Protein AF-A0A399JDH6-F1 (afdb_monomer)

Sequence (235 aa):
MTQDAPAKQLSSLRELAQAASQRGEGLGKAIKVDPQRWAKYAGENVAALIEGSSAWDAQSRSVSRQALWALADLARNSEGADRSRLAREVLWVSLAWGHGTTYRLARKRAQALLECPDDLAVRIFDRAQDPDAAEALFDSLRHGDDRVKYWGPNFFTKFLYFSAPRTSPAAHLIVDVRVRSTLAGLGEPESSNIHSAAGGFGARTYGASLAPMNRFAIEWDVAPDAVEYAAFTLG

Foldseek 3Di:
DDPCQLVVLVVLLLVQLVVCQVVVVLFFDKFAFDLVVLCVQQNPVSSCLLCVQQQADPVRNIGTNNSLLVLLVQLLPDDDPSVLSSLLSSLSNLLRRLCGPVCVCSNVQSVLSVVFDSCLSVVLLVQLQDLQCQLVQQQCCPPNPSDRPPCANQSSLSSSQSSHDQDQVHSGHRDDLQLLVSLLSSPDPLSVQRDNDRPSDHSSNRVSSSVVLSVSCVVSVGRSSSSSVSSNVRD

Secondary struc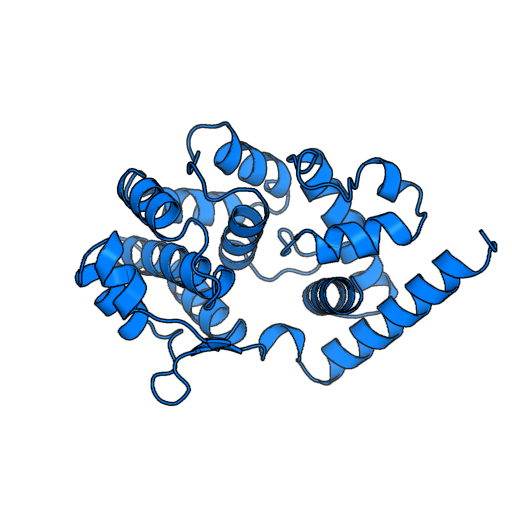ture (DSSP, 8-state):
--TTHHHHHHHHHHHHHHHHHHHTHHHH-EEE--HHHHHHHH-HHHHHHHHTSTTEETTTTEEEHHHHHHHHHHHHT--HHHHHHHHHHHHHHHHHHHHTT--TTHHHHHHHHHTS-TTHHHHHHHHTTSGGGHHHHHHHHHHSTT--TTT-HHHHHHHHHHHS---SS-S-----HHHHHHHHHT--GGGGG---STT---HHHHHHHHHHHHHHHHHHTS-HHHHHHHHHHH-

Organism: NCBI:txid2676122

Structure (mmCIF, N/CA/C/O backbone):
data_AF-A0A399JDH6-F1
#
_entry.id   AF-A0A399JDH6-F1
#
loop_
_atom_site.group_PDB
_atom_site.id
_atom_site.type_symbol
_atom_site.label_atom_id
_atom_site.label_alt_id
_atom_site.label_comp_id
_atom_site.label_asym_id
_atom_site.label_entity_id
_atom_site.label_seq_id
_atom_site.pdbx_PDB_ins_code
_atom_site.Cartn_x
_atom_site.Cartn_y
_atom_site.Cartn_z
_atom_site.occupancy
_atom_site.B_iso_or_equiv
_atom_site.auth_seq_id
_atom_site.auth_comp_id
_atom_site.auth_asym_id
_atom_site.auth_atom_id
_atom_site.pdbx_PDB_model_num
ATOM 1 N N . MET A 1 1 ? 17.876 13.441 -27.700 1.00 51.59 1 MET A N 1
ATOM 2 C CA . MET A 1 1 ? 17.834 12.329 -26.726 1.00 51.59 1 MET A CA 1
ATOM 3 C C . MET A 1 1 ? 18.523 11.146 -27.375 1.00 51.59 1 MET A C 1
ATOM 5 O O . MET A 1 1 ? 18.140 10.789 -28.480 1.00 51.59 1 MET A O 1
ATOM 9 N N . THR A 1 2 ? 19.596 10.641 -26.773 1.00 53.69 2 THR A N 1
ATOM 10 C CA . THR A 1 2 ? 20.355 9.487 -27.278 1.00 53.69 2 THR A CA 1
ATOM 11 C C . THR A 1 2 ? 19.516 8.214 -27.143 1.00 53.69 2 THR A C 1
ATOM 13 O O . THR A 1 2 ? 18.816 8.049 -26.145 1.00 53.69 2 THR A O 1
ATOM 16 N N . GLN A 1 3 ? 19.569 7.326 -28.142 1.00 59.84 3 GLN A N 1
ATOM 17 C CA . GLN A 1 3 ? 18.810 6.064 -28.168 1.00 59.84 3 GLN A CA 1
ATOM 18 C C . GLN A 1 3 ? 19.145 5.121 -26.987 1.00 59.84 3 GLN A C 1
ATOM 20 O O . GLN A 1 3 ? 18.368 4.221 -26.695 1.00 59.84 3 GLN A O 1
ATOM 25 N N . ASP A 1 4 ? 20.230 5.378 -26.247 1.00 76.00 4 ASP A N 1
ATOM 26 C CA . ASP A 1 4 ? 20.721 4.524 -25.155 1.00 76.00 4 ASP A CA 1
ATOM 27 C C . ASP A 1 4 ? 20.078 4.775 -23.781 1.00 76.00 4 ASP A C 1
ATOM 29 O O . ASP A 1 4 ? 20.224 3.960 -22.866 1.00 76.00 4 ASP A O 1
ATOM 33 N N . ALA A 1 5 ? 19.391 5.907 -23.586 1.00 78.00 5 ALA A N 1
ATOM 34 C CA . ALA A 1 5 ? 18.880 6.279 -22.263 1.00 78.00 5 ALA A CA 1
ATOM 35 C C . ALA A 1 5 ? 17.837 5.284 -21.698 1.00 78.00 5 ALA A C 1
ATOM 37 O O . ALA A 1 5 ? 17.984 4.898 -20.534 1.00 78.00 5 ALA A O 1
ATOM 38 N N . PRO A 1 6 ? 16.850 4.801 -22.484 1.00 85.31 6 PRO A N 1
ATOM 39 C CA . PRO A 1 6 ? 15.874 3.826 -21.991 1.00 85.31 6 PRO A CA 1
ATOM 40 C C . PRO A 1 6 ? 16.501 2.463 -21.665 1.00 85.31 6 PRO A C 1
ATOM 42 O O . PRO A 1 6 ? 16.216 1.885 -20.618 1.00 85.31 6 PRO A O 1
ATOM 45 N N . ALA A 1 7 ? 17.430 1.986 -22.503 1.00 87.25 7 ALA A N 1
ATOM 46 C CA . ALA A 1 7 ? 18.129 0.717 -22.288 1.00 87.25 7 ALA A CA 1
ATOM 47 C C . ALA A 1 7 ? 18.973 0.737 -21.003 1.00 87.25 7 ALA A C 1
ATOM 49 O O . ALA A 1 7 ? 18.945 -0.210 -20.213 1.00 87.25 7 ALA A O 1
ATOM 50 N N . LYS A 1 8 ? 19.676 1.849 -20.747 1.00 90.06 8 LYS A N 1
ATOM 51 C CA . LYS A 1 8 ? 20.432 2.034 -19.503 1.00 90.06 8 LYS A CA 1
ATOM 52 C C . LYS A 1 8 ? 19.514 2.034 -18.280 1.00 90.06 8 LYS A C 1
ATOM 54 O O . LYS A 1 8 ? 19.839 1.397 -17.281 1.00 90.06 8 LYS A O 1
ATOM 59 N N . GLN A 1 9 ? 18.369 2.715 -18.361 1.00 92.19 9 GLN A N 1
ATOM 60 C CA . GLN A 1 9 ? 17.399 2.760 -17.267 1.00 92.19 9 GLN A CA 1
ATOM 61 C C . GLN A 1 9 ? 16.806 1.377 -16.965 1.00 92.19 9 GLN A C 1
ATOM 63 O O . GLN A 1 9 ? 16.695 1.015 -15.794 1.00 92.19 9 GLN A O 1
ATOM 68 N N . LEU A 1 10 ? 16.490 0.587 -17.996 1.00 94.06 10 LEU A N 1
ATOM 69 C CA . LEU A 1 10 ? 16.015 -0.789 -17.837 1.00 94.06 10 LEU A CA 1
ATOM 70 C C . LEU A 1 10 ? 17.071 -1.686 -17.168 1.00 94.06 10 LEU A C 1
ATOM 72 O O . LEU A 1 10 ? 16.736 -2.439 -16.255 1.00 94.06 10 LEU A O 1
ATOM 76 N N . SER A 1 11 ? 18.349 -1.560 -17.553 1.00 94.56 11 SER A N 1
ATOM 77 C CA . SER A 1 11 ? 19.454 -2.285 -16.898 1.00 94.56 11 SER A CA 1
ATOM 78 C C . SER A 1 11 ? 19.565 -1.925 -15.417 1.00 94.56 11 SER A C 1
ATOM 80 O O . SER A 1 11 ? 19.591 -2.812 -14.565 1.00 94.56 11 SER A O 1
ATOM 82 N N . SER A 1 12 ? 19.552 -0.627 -15.088 1.00 95.88 12 SER A N 1
ATOM 83 C CA . SER A 1 12 ? 19.606 -0.175 -13.692 1.00 95.88 12 SER A CA 1
ATOM 84 C C . SER A 1 12 ? 18.398 -0.645 -12.880 1.00 95.88 12 SER A C 1
ATOM 86 O O . SER A 1 12 ? 18.547 -1.013 -11.715 1.00 95.88 12 SER A O 1
ATOM 88 N N . LEU A 1 13 ? 17.206 -0.666 -13.484 1.00 96.75 13 LEU A N 1
ATOM 89 C CA . LEU A 1 13 ? 15.997 -1.177 -12.840 1.00 96.75 13 LEU A CA 1
ATOM 90 C C . LEU A 1 13 ? 16.136 -2.668 -12.509 1.00 96.75 13 LEU A C 1
ATOM 92 O O . LEU A 1 13 ? 15.846 -3.066 -11.380 1.00 96.75 13 LEU A O 1
ATOM 96 N N . ARG A 1 14 ? 16.633 -3.469 -13.458 1.00 97.19 14 ARG A N 1
ATOM 97 C CA . ARG A 1 14 ? 16.876 -4.904 -13.270 1.00 97.19 14 ARG A CA 1
ATOM 98 C C . ARG A 1 14 ? 17.893 -5.178 -12.166 1.00 97.19 14 ARG A C 1
ATOM 100 O O . ARG A 1 14 ? 17.612 -5.972 -11.270 1.00 97.19 14 ARG A O 1
ATOM 107 N N . GLU A 1 15 ? 19.047 -4.515 -12.212 1.00 96.81 15 GLU A N 1
ATOM 108 C CA . GLU A 1 15 ? 20.113 -4.680 -11.215 1.00 96.81 15 GLU A CA 1
ATOM 109 C C . GLU A 1 15 ? 19.601 -4.375 -9.801 1.00 96.81 15 GLU A C 1
ATOM 111 O O . GLU A 1 15 ? 19.816 -5.156 -8.872 1.00 96.81 15 GLU A O 1
ATOM 116 N N . LEU A 1 16 ? 18.855 -3.277 -9.644 1.00 96.19 16 LEU A N 1
ATOM 117 C CA . LEU A 1 16 ? 18.249 -2.907 -8.366 1.00 96.19 16 LEU A CA 1
ATOM 118 C C . LEU A 1 16 ? 17.180 -3.904 -7.910 1.00 96.19 16 LEU A C 1
ATOM 120 O O . LEU A 1 16 ? 17.131 -4.221 -6.723 1.00 96.19 16 LEU A O 1
ATOM 124 N N . ALA A 1 17 ? 16.346 -4.420 -8.816 1.00 96.25 17 ALA A N 1
ATOM 125 C CA . ALA A 1 17 ? 15.312 -5.395 -8.471 1.00 96.25 17 ALA A CA 1
ATOM 126 C C . ALA A 1 17 ? 15.921 -6.724 -7.994 1.00 96.25 17 ALA A C 1
ATOM 128 O O . ALA A 1 17 ? 15.509 -7.265 -6.968 1.00 96.25 17 ALA A O 1
ATOM 129 N N . GLN A 1 18 ? 16.951 -7.223 -8.681 1.00 96.00 18 GLN A N 1
ATOM 130 C CA . GLN A 1 18 ? 17.671 -8.437 -8.281 1.00 96.00 18 GLN A CA 1
ATOM 131 C C . GLN A 1 18 ? 18.366 -8.257 -6.928 1.00 96.00 18 GLN A C 1
ATOM 133 O O . GLN A 1 18 ? 18.244 -9.104 -6.040 1.00 96.00 18 GLN A O 1
ATOM 138 N N . ALA A 1 19 ? 19.025 -7.115 -6.739 1.00 93.62 19 ALA A N 1
ATOM 139 C CA . ALA A 1 19 ? 19.672 -6.754 -5.488 1.00 93.62 19 ALA A CA 1
ATOM 140 C C . ALA A 1 19 ? 18.668 -6.656 -4.319 1.00 93.62 19 ALA A C 1
ATOM 142 O O . ALA A 1 19 ? 18.919 -7.190 -3.236 1.00 93.62 19 ALA A O 1
ATOM 143 N N . ALA A 1 20 ? 17.510 -6.028 -4.546 1.00 91.38 20 ALA A N 1
ATOM 144 C CA . ALA A 1 20 ? 16.442 -5.917 -3.556 1.00 91.38 20 ALA A CA 1
ATOM 145 C C . ALA A 1 20 ? 15.818 -7.278 -3.215 1.00 91.38 20 ALA A C 1
ATOM 147 O O . ALA A 1 20 ? 15.506 -7.520 -2.048 1.00 91.38 20 ALA A O 1
ATOM 148 N N . SER A 1 21 ? 15.670 -8.168 -4.204 1.00 90.31 21 SER A N 1
ATOM 149 C CA . SER A 1 21 ? 15.182 -9.541 -4.011 1.00 90.31 21 SER A CA 1
ATOM 150 C C . SER A 1 21 ? 16.124 -10.343 -3.107 1.00 90.31 21 SER A C 1
ATOM 152 O O . SER A 1 21 ? 15.692 -10.897 -2.098 1.00 90.31 21 SER A O 1
ATOM 154 N N . GLN A 1 22 ? 17.431 -10.310 -3.390 1.00 88.44 22 GLN A N 1
ATOM 155 C CA . GLN A 1 22 ? 18.451 -11.020 -2.605 1.00 88.44 22 GLN A CA 1
ATOM 156 C C . GLN A 1 22 ? 18.537 -10.537 -1.151 1.00 88.44 22 GLN A C 1
ATOM 158 O O . GLN A 1 22 ? 18.809 -11.329 -0.251 1.00 88.44 22 GLN A O 1
ATOM 163 N N . ARG A 1 23 ? 18.321 -9.238 -0.914 1.00 82.94 23 ARG A N 1
ATOM 164 C CA . ARG A 1 23 ? 18.434 -8.621 0.418 1.00 82.94 23 ARG A CA 1
ATOM 165 C C . ARG A 1 23 ? 17.106 -8.502 1.173 1.00 82.94 23 ARG A C 1
ATOM 167 O O . ARG A 1 23 ? 17.108 -8.090 2.329 1.00 82.94 23 ARG A O 1
ATOM 174 N N . GLY A 1 24 ? 15.971 -8.813 0.541 1.00 78.88 24 GLY A N 1
ATOM 175 C CA . GLY A 1 24 ? 14.637 -8.626 1.129 1.00 78.88 24 GLY A CA 1
ATOM 176 C C . GLY A 1 24 ? 14.245 -7.156 1.372 1.00 78.88 24 GLY A C 1
ATOM 177 O O . GLY A 1 24 ? 13.349 -6.866 2.169 1.00 78.88 24 GLY A O 1
ATOM 178 N N . GLU A 1 25 ? 14.898 -6.202 0.701 1.00 72.75 25 GLU A N 1
ATOM 179 C CA . GLU A 1 25 ? 14.810 -4.762 1.012 1.00 72.75 25 GLU A CA 1
ATOM 180 C C . GLU A 1 25 ? 13.439 -4.140 0.741 1.00 72.75 25 GLU A C 1
ATOM 182 O O . GLU A 1 25 ? 13.045 -3.187 1.420 1.00 72.75 25 GLU A O 1
ATOM 187 N N . GLY A 1 26 ? 12.676 -4.705 -0.199 1.00 65.69 26 GLY A N 1
ATOM 188 C CA . GLY A 1 26 ? 11.324 -4.239 -0.502 1.00 65.69 26 GLY A CA 1
ATOM 189 C C . GLY A 1 26 ? 10.395 -4.283 0.716 1.00 65.69 26 GLY A C 1
ATOM 190 O O . GLY A 1 26 ? 9.552 -3.398 0.865 1.00 65.69 26 GLY A O 1
ATOM 191 N N . LEU A 1 27 ? 10.589 -5.260 1.614 1.00 73.06 27 LEU A N 1
ATOM 192 C CA . LEU A 1 27 ? 9.749 -5.509 2.794 1.00 73.06 27 LEU A CA 1
ATOM 193 C C . LEU A 1 27 ? 10.283 -4.867 4.082 1.00 73.06 27 LEU A C 1
ATOM 195 O O . LEU A 1 27 ? 9.494 -4.468 4.940 1.00 73.06 27 LEU A O 1
ATOM 199 N N . GLY A 1 28 ? 11.603 -4.726 4.215 1.00 76.44 28 GLY A N 1
ATOM 200 C CA . GLY A 1 28 ? 12.237 -4.199 5.431 1.00 76.44 28 GLY A CA 1
ATOM 201 C C . GLY A 1 28 ? 12.087 -2.687 5.632 1.00 76.44 28 GLY A C 1
ATOM 202 O O . GLY A 1 28 ? 12.409 -2.169 6.701 1.00 76.44 28 GLY A O 1
ATOM 203 N N . LYS A 1 29 ? 11.598 -1.947 4.628 1.00 79.75 29 LYS A N 1
ATOM 204 C CA . LYS A 1 29 ? 11.510 -0.483 4.693 1.00 79.75 29 LYS A CA 1
ATOM 205 C C . LYS A 1 29 ? 10.550 -0.019 5.793 1.00 79.75 29 LYS A C 1
ATOM 207 O O . LYS A 1 29 ? 9.327 -0.126 5.663 1.00 79.75 29 LYS A O 1
ATOM 212 N N . ALA A 1 30 ? 11.126 0.561 6.840 1.00 91.25 30 ALA A N 1
ATOM 213 C CA . ALA A 1 30 ? 10.415 1.193 7.938 1.00 91.25 30 ALA A CA 1
ATOM 214 C C . ALA A 1 30 ? 10.256 2.701 7.716 1.00 91.25 30 ALA A C 1
ATOM 216 O O . ALA A 1 30 ? 11.199 3.393 7.325 1.00 91.25 30 ALA A O 1
ATOM 217 N N . ILE A 1 31 ? 9.054 3.219 7.964 1.00 93.56 31 ILE A N 1
ATOM 218 C CA . ILE A 1 31 ? 8.741 4.648 7.873 1.00 93.56 31 ILE A CA 1
ATOM 219 C C . ILE A 1 31 ? 8.340 5.142 9.257 1.00 93.56 31 ILE A C 1
ATOM 221 O O . ILE A 1 31 ? 7.497 4.537 9.918 1.00 93.56 31 ILE A O 1
ATOM 225 N N . LYS A 1 32 ? 8.939 6.253 9.697 1.00 96.00 32 LYS A N 1
ATOM 226 C CA . LYS A 1 32 ? 8.558 6.919 10.947 1.00 96.00 32 LYS A CA 1
ATOM 227 C C . LYS A 1 32 ? 7.110 7.392 10.858 1.00 96.00 32 LYS A C 1
ATOM 229 O O . LYS A 1 32 ? 6.741 8.070 9.898 1.00 96.00 32 LYS A O 1
ATOM 234 N N . VAL A 1 33 ? 6.324 7.076 11.879 1.00 94.56 33 VAL A N 1
ATOM 235 C CA . VAL A 1 33 ? 4.926 7.499 12.003 1.00 94.56 33 VAL A CA 1
ATOM 236 C C . VAL A 1 33 ? 4.768 8.289 13.301 1.00 94.56 33 VAL A C 1
ATOM 238 O O . VAL A 1 33 ? 5.454 8.032 14.288 1.00 94.56 33 VAL A O 1
ATOM 241 N N . ASP A 1 34 ? 3.882 9.283 13.291 1.00 93.12 34 ASP A N 1
ATOM 242 C CA . ASP A 1 34 ? 3.545 10.102 14.458 1.00 93.12 34 ASP A CA 1
ATOM 243 C C . ASP A 1 34 ? 2.064 9.917 14.827 1.00 93.12 34 ASP A C 1
ATOM 245 O O . ASP A 1 34 ? 1.206 10.653 14.324 1.00 93.12 34 ASP A O 1
ATOM 249 N N . PRO A 1 35 ? 1.736 8.922 15.674 1.00 92.81 35 PRO A N 1
ATOM 250 C CA . PRO A 1 35 ? 0.359 8.637 16.077 1.00 92.81 35 PRO A CA 1
ATOM 251 C C . PRO A 1 35 ? -0.329 9.830 16.747 1.00 92.81 35 PRO A C 1
ATOM 253 O O . PRO A 1 35 ? -1.490 10.117 16.463 1.00 92.81 35 PRO A O 1
ATOM 256 N N . GLN A 1 36 ? 0.400 10.606 17.552 1.00 91.00 36 GLN A N 1
ATOM 257 C CA . GLN A 1 36 ? -0.133 11.773 18.264 1.00 91.00 36 GLN A CA 1
ATOM 258 C C . GLN A 1 36 ? -0.631 12.859 17.303 1.00 91.00 36 GLN A C 1
ATOM 260 O O . GLN A 1 36 ? -1.607 13.570 17.565 1.00 91.00 36 GLN A O 1
ATOM 265 N N . ARG A 1 37 ? -0.018 12.959 16.121 1.00 87.00 37 ARG A N 1
ATOM 266 C CA . ARG A 1 37 ? -0.524 13.850 15.077 1.00 87.00 37 ARG A CA 1
ATOM 267 C C . ARG A 1 37 ? -1.855 13.378 14.503 1.00 87.00 37 ARG A C 1
ATOM 269 O O . ARG A 1 37 ? -2.700 14.216 14.186 1.00 87.00 37 ARG A O 1
ATOM 276 N N . TRP A 1 38 ? -2.050 12.069 14.374 1.00 90.06 38 TRP A N 1
ATOM 277 C CA . TRP A 1 38 ? -3.329 11.493 13.966 1.00 90.06 38 TRP A CA 1
ATOM 278 C C . TRP A 1 38 ? -4.391 11.663 15.055 1.00 90.06 38 TRP A C 1
ATOM 280 O O . TRP A 1 38 ? -5.513 12.039 14.711 1.00 90.06 38 TRP A O 1
ATOM 290 N N . ALA A 1 39 ? -4.026 11.555 16.343 1.00 91.38 39 ALA A N 1
ATOM 291 C CA . ALA A 1 39 ? -4.929 11.880 17.454 1.00 91.38 39 ALA A CA 1
ATOM 292 C C . ALA A 1 39 ? -5.501 13.294 17.342 1.00 91.38 39 ALA A C 1
ATOM 294 O O . ALA A 1 39 ? -6.705 13.500 17.475 1.00 91.38 39 ALA A O 1
ATOM 295 N N . LYS A 1 40 ? -4.660 14.274 16.994 1.00 91.00 40 LYS A N 1
ATOM 296 C CA . LYS A 1 40 ? -5.100 15.664 16.801 1.00 91.00 40 LYS A CA 1
ATOM 297 C C . LYS A 1 40 ? -6.198 15.822 15.737 1.00 91.00 40 LYS A C 1
ATOM 299 O O . LYS A 1 40 ? -6.943 16.800 15.777 1.00 91.00 40 LYS A O 1
ATOM 304 N N . TYR A 1 41 ? -6.266 14.931 14.748 1.00 90.38 41 TYR A N 1
ATOM 305 C CA . TYR A 1 41 ? -7.192 15.063 13.618 1.00 90.38 41 TYR A CA 1
ATOM 306 C C . TYR A 1 41 ? -8.374 14.103 13.657 1.00 90.38 41 TYR A C 1
ATOM 308 O O . TYR A 1 41 ? -9.414 14.444 13.096 1.00 90.38 41 TYR A O 1
ATOM 316 N N . ALA A 1 42 ? -8.212 12.940 14.283 1.00 89.06 42 ALA A N 1
ATOM 317 C CA . ALA A 1 42 ? -9.225 11.893 14.314 1.00 89.06 42 ALA A CA 1
ATOM 318 C C . ALA A 1 42 ? -9.536 11.349 15.719 1.00 89.06 42 ALA A C 1
ATOM 320 O O . ALA A 1 42 ? -10.318 10.412 15.846 1.00 89.06 42 ALA A O 1
ATOM 321 N N . GLY A 1 43 ? -8.976 11.959 16.766 1.00 88.00 43 GLY A N 1
ATOM 322 C CA . GLY A 1 43 ? -9.195 11.587 18.163 1.00 88.00 43 GLY A CA 1
ATOM 323 C C . GLY A 1 43 ? -8.186 10.565 18.690 1.00 88.00 43 GLY A C 1
ATOM 324 O O . GLY A 1 43 ? -7.551 9.835 17.928 1.00 88.00 43 GLY A O 1
ATOM 325 N N . GLU A 1 44 ? -8.046 10.508 20.015 1.00 79.56 44 GLU A N 1
ATOM 326 C CA . GLU A 1 44 ? -7.076 9.653 20.725 1.00 79.56 44 GLU A CA 1
ATOM 327 C C . GLU A 1 44 ? -7.234 8.166 20.394 1.00 79.56 44 GLU A C 1
ATOM 329 O O . GLU A 1 44 ? -6.238 7.454 20.289 1.00 79.56 44 GLU A O 1
ATOM 334 N N . ASN A 1 45 ? -8.458 7.722 20.094 1.00 89.69 45 ASN A N 1
ATOM 335 C CA . ASN A 1 45 ? -8.738 6.354 19.660 1.00 89.69 45 ASN A CA 1
ATOM 336 C C . ASN A 1 45 ? -7.948 5.952 18.403 1.00 89.69 45 ASN A C 1
ATOM 338 O O . ASN A 1 45 ? -7.599 4.786 18.257 1.00 89.69 45 ASN A O 1
ATOM 342 N N . VAL A 1 46 ? -7.633 6.894 17.502 1.00 90.81 46 VAL A N 1
ATOM 343 C CA . VAL A 1 46 ? -6.823 6.598 16.307 1.00 90.81 46 VAL A CA 1
ATOM 344 C C . VAL A 1 46 ? -5.338 6.490 16.641 1.00 90.81 46 VAL A C 1
ATOM 346 O O . VAL A 1 46 ? -4.660 5.635 16.077 1.00 90.81 46 VAL A O 1
ATOM 349 N N . ALA A 1 47 ? -4.820 7.303 17.568 1.00 92.50 47 ALA A N 1
ATOM 350 C CA . ALA A 1 47 ? -3.449 7.107 18.043 1.00 92.50 47 ALA A CA 1
ATOM 351 C C . ALA A 1 47 ? -3.310 5.773 18.770 1.00 92.50 47 ALA A C 1
ATOM 353 O O . ALA A 1 47 ? -2.407 5.018 18.433 1.00 92.50 47 ALA A O 1
ATOM 354 N N . ALA A 1 48 ? -4.243 5.452 19.671 1.00 94.06 48 ALA A N 1
ATOM 355 C CA . ALA A 1 48 ? -4.268 4.176 20.376 1.00 94.06 48 ALA A CA 1
ATOM 356 C C . ALA A 1 48 ? -4.379 2.987 19.409 1.00 94.06 48 ALA A C 1
ATOM 358 O O . ALA A 1 48 ? -3.715 1.976 19.608 1.00 94.06 48 ALA A O 1
ATOM 359 N N . LEU A 1 49 ? -5.158 3.119 18.330 1.00 94.62 49 LEU A N 1
ATOM 360 C CA . LEU A 1 49 ? -5.244 2.107 17.275 1.00 94.62 49 LEU A CA 1
ATOM 361 C C . LEU A 1 49 ? -3.902 1.910 16.556 1.00 94.62 49 LEU A C 1
ATOM 363 O O . LEU A 1 49 ? -3.508 0.773 16.324 1.00 94.62 49 LEU A O 1
ATOM 367 N N . ILE A 1 50 ? -3.188 2.987 16.209 1.00 94.94 50 ILE A N 1
ATOM 368 C CA . ILE A 1 50 ? -1.882 2.876 15.538 1.00 94.94 50 ILE A CA 1
ATOM 369 C C . ILE A 1 50 ? -0.817 2.346 16.509 1.00 94.94 50 ILE A C 1
ATOM 371 O O . ILE A 1 50 ? -0.066 1.451 16.146 1.00 94.94 50 ILE A O 1
ATOM 375 N N . GLU A 1 51 ? -0.744 2.878 17.730 1.00 95.69 51 GLU A N 1
ATOM 376 C CA . GLU A 1 51 ? 0.250 2.496 18.745 1.00 95.69 51 GLU A CA 1
ATOM 377 C C . GLU A 1 51 ? 0.015 1.086 19.300 1.00 95.69 51 GLU A C 1
ATOM 379 O O . GLU A 1 51 ? 0.970 0.401 19.655 1.00 95.69 51 GLU A O 1
ATOM 384 N N . GLY A 1 52 ? -1.243 0.645 19.361 1.00 95.25 52 GLY A N 1
ATOM 385 C CA . GLY A 1 52 ? -1.625 -0.713 19.747 1.00 95.25 52 GLY A CA 1
ATOM 386 C C . GLY A 1 52 ? -1.515 -1.730 18.612 1.00 95.25 52 GLY A C 1
ATOM 387 O O . GLY A 1 52 ? -1.727 -2.919 18.845 1.00 95.25 52 GLY A O 1
ATOM 388 N N . SER A 1 53 ? -1.197 -1.282 17.395 1.00 96.88 53 SER A N 1
ATOM 389 C CA . SER A 1 53 ? -1.093 -2.164 16.243 1.00 96.88 53 SER A CA 1
ATOM 390 C C . SER A 1 53 ? 0.123 -3.073 16.323 1.00 96.88 53 SER A C 1
ATOM 392 O O . SER A 1 53 ? 1.223 -2.625 16.644 1.00 96.88 53 SER A O 1
ATOM 394 N N . SER A 1 54 ? -0.026 -4.331 15.896 1.00 96.62 54 SER A N 1
ATOM 395 C CA . SER A 1 54 ? 1.116 -5.246 15.751 1.00 96.62 54 SER A CA 1
ATOM 396 C C . SER A 1 54 ? 2.123 -4.790 14.687 1.00 96.62 54 SER A C 1
ATOM 398 O O . SER A 1 54 ? 3.233 -5.314 14.624 1.00 96.62 54 SER A O 1
ATOM 400 N N . ALA A 1 55 ? 1.742 -3.837 13.829 1.00 96.94 55 ALA A N 1
ATOM 401 C CA . ALA A 1 55 ? 2.615 -3.263 12.813 1.00 96.94 55 ALA A CA 1
ATOM 402 C C . ALA A 1 55 ? 3.490 -2.101 13.329 1.00 96.94 55 ALA A C 1
ATOM 404 O O . ALA A 1 55 ? 4.395 -1.656 12.615 1.00 96.94 55 ALA A O 1
ATOM 405 N N . TRP A 1 56 ? 3.213 -1.588 14.531 1.00 97.25 56 TRP A N 1
ATOM 406 C CA . TRP A 1 56 ? 3.930 -0.468 15.133 1.00 97.25 56 TRP A CA 1
ATOM 407 C C . TRP A 1 56 ? 5.118 -0.936 15.971 1.00 97.25 56 TRP A C 1
ATOM 409 O O . TRP A 1 56 ? 4.987 -1.736 16.893 1.00 97.25 56 TRP A O 1
ATOM 419 N N . ASP A 1 57 ? 6.287 -0.368 15.687 1.00 96.81 57 ASP A N 1
ATOM 420 C CA . ASP A 1 57 ? 7.469 -0.497 16.528 1.00 96.81 57 ASP A CA 1
ATOM 421 C C . ASP A 1 57 ? 7.614 0.760 17.394 1.00 96.81 57 ASP A C 1
ATOM 423 O O . ASP A 1 57 ? 7.961 1.841 16.907 1.00 96.81 57 ASP A O 1
ATOM 427 N N . ALA A 1 58 ? 7.377 0.606 18.698 1.00 95.25 58 ALA A N 1
ATOM 428 C CA . ALA A 1 58 ? 7.469 1.689 19.671 1.00 95.25 58 ALA A CA 1
ATOM 429 C C . ALA A 1 58 ? 8.903 2.205 19.878 1.00 95.25 58 ALA A C 1
ATOM 431 O O . ALA A 1 58 ? 9.091 3.405 20.094 1.00 95.25 58 ALA A O 1
ATOM 432 N N . GLN A 1 59 ? 9.915 1.335 19.783 1.00 95.50 59 GLN A N 1
ATOM 433 C CA . GLN A 1 59 ? 11.315 1.712 19.992 1.00 95.50 59 GLN A CA 1
ATOM 434 C C . GLN A 1 59 ? 11.797 2.594 18.846 1.00 95.50 59 GLN A C 1
ATOM 436 O O . GLN A 1 59 ? 12.378 3.663 19.059 1.00 95.50 59 GLN A O 1
ATOM 441 N N . SER A 1 60 ? 11.532 2.165 17.612 1.00 95.12 60 SER A N 1
ATOM 442 C CA . SER A 1 60 ? 11.910 2.941 16.435 1.00 95.12 60 SER A CA 1
ATOM 443 C C . SER A 1 60 ? 10.852 3.968 16.035 1.00 95.12 60 SER A C 1
ATOM 445 O O . SER A 1 60 ? 11.116 4.772 15.142 1.00 95.12 60 SER A O 1
ATOM 447 N N . ARG A 1 61 ? 9.683 4.007 16.679 1.00 96.25 61 ARG A N 1
ATOM 448 C CA . ARG A 1 61 ? 8.553 4.874 16.309 1.00 96.25 61 ARG A CA 1
ATOM 449 C C . ARG A 1 61 ? 8.230 4.791 14.815 1.00 96.25 61 ARG A C 1
ATOM 451 O O . ARG A 1 61 ? 8.152 5.813 14.119 1.00 96.25 61 ARG A O 1
ATOM 458 N N . SER A 1 62 ? 8.151 3.575 14.292 1.00 97.00 62 SER A N 1
ATOM 459 C CA . SER A 1 62 ? 8.011 3.337 12.859 1.00 97.00 62 SER A CA 1
ATOM 460 C C . SER A 1 62 ? 7.087 2.168 12.550 1.00 97.00 62 SER A C 1
ATOM 462 O O . SER A 1 62 ? 6.757 1.367 13.418 1.00 97.00 62 SER A O 1
ATOM 464 N N . VAL A 1 63 ? 6.656 2.099 11.295 1.00 96.62 63 VAL A N 1
ATOM 465 C CA . VAL A 1 63 ? 5.924 0.963 10.734 1.00 96.62 63 VAL A CA 1
ATOM 466 C C . VAL A 1 63 ? 6.735 0.437 9.559 1.00 96.62 63 VAL A C 1
ATOM 468 O O . VAL A 1 63 ? 7.103 1.209 8.665 1.00 96.62 63 VAL A O 1
ATOM 471 N N . SER A 1 64 ? 7.030 -0.861 9.548 1.00 94.62 64 SER A N 1
ATOM 472 C CA . SER A 1 64 ? 7.668 -1.517 8.404 1.00 94.62 64 SER A CA 1
ATOM 473 C C . SER A 1 64 ? 6.631 -2.091 7.447 1.00 94.62 64 SER A C 1
ATOM 475 O O . SER A 1 64 ? 5.529 -2.470 7.847 1.00 94.62 64 SER A O 1
ATOM 477 N N . ARG A 1 65 ? 6.991 -2.175 6.160 1.00 93.31 65 ARG A N 1
ATOM 478 C CA . ARG A 1 65 ? 6.130 -2.813 5.152 1.00 93.31 65 ARG A CA 1
ATOM 479 C C . ARG A 1 65 ? 5.848 -4.275 5.517 1.00 93.31 65 ARG A C 1
ATOM 481 O O . ARG A 1 65 ? 4.723 -4.727 5.350 1.00 93.31 65 ARG A O 1
ATOM 488 N N . GLN A 1 66 ? 6.837 -4.993 6.053 1.00 93.25 66 GLN A N 1
ATOM 489 C CA . GLN A 1 66 ? 6.678 -6.370 6.524 1.00 93.25 66 GLN A CA 1
ATOM 490 C C . GLN A 1 66 ? 5.684 -6.491 7.686 1.00 93.25 66 GLN A C 1
ATOM 492 O O . GLN A 1 66 ? 4.832 -7.374 7.661 1.00 93.25 66 GLN A O 1
ATOM 497 N N . ALA A 1 67 ? 5.764 -5.611 8.686 1.00 95.69 67 ALA A N 1
ATOM 498 C CA . ALA A 1 67 ? 4.867 -5.671 9.837 1.00 95.69 67 ALA A CA 1
ATOM 499 C C . ALA A 1 67 ? 3.420 -5.319 9.443 1.00 95.69 67 ALA A C 1
ATOM 501 O O . ALA A 1 67 ? 2.472 -5.938 9.923 1.00 95.69 67 ALA A O 1
ATOM 502 N N . LEU A 1 68 ? 3.251 -4.392 8.495 1.00 96.12 68 LEU A N 1
ATOM 503 C CA . LEU A 1 68 ? 1.944 -4.060 7.929 1.00 96.12 68 LEU A CA 1
ATOM 504 C C . LEU A 1 68 ? 1.358 -5.204 7.083 1.00 96.12 68 LEU A C 1
ATOM 506 O O . LEU A 1 68 ? 0.153 -5.442 7.128 1.00 96.12 68 LEU A O 1
ATOM 510 N N . TRP A 1 69 ? 2.202 -5.963 6.378 1.00 95.00 69 TRP A N 1
ATOM 511 C CA . TRP A 1 69 ? 1.788 -7.211 5.731 1.00 95.00 69 TRP A CA 1
ATOM 512 C C . TRP A 1 69 ? 1.324 -8.267 6.728 1.00 95.00 69 TRP A C 1
ATOM 514 O O . TRP A 1 69 ? 0.257 -8.837 6.530 1.00 95.00 69 TRP A O 1
ATOM 524 N N . ALA A 1 70 ? 2.078 -8.484 7.807 1.00 95.69 70 ALA A N 1
ATOM 525 C CA . ALA A 1 70 ? 1.695 -9.435 8.848 1.00 95.69 70 ALA A CA 1
ATOM 526 C C . ALA A 1 70 ? 0.342 -9.061 9.480 1.00 95.69 70 ALA A C 1
ATOM 528 O O . ALA A 1 70 ? -0.513 -9.924 9.667 1.00 95.69 70 ALA A O 1
ATOM 529 N N . LEU A 1 71 ? 0.104 -7.769 9.734 1.00 97.44 71 LEU A N 1
ATOM 530 C CA . LEU A 1 71 ? -1.200 -7.277 10.184 1.00 97.44 71 LEU A CA 1
ATOM 531 C C . LEU A 1 71 ? -2.311 -7.561 9.159 1.00 97.44 71 LEU A C 1
ATOM 533 O O . LEU A 1 71 ? -3.407 -7.982 9.527 1.00 97.44 71 LEU A O 1
ATOM 537 N N . ALA A 1 72 ? -2.038 -7.355 7.871 1.00 96.88 72 ALA A N 1
ATOM 538 C CA . ALA A 1 72 ? -3.006 -7.644 6.820 1.00 96.88 72 ALA A CA 1
ATOM 539 C C . ALA A 1 72 ? -3.297 -9.146 6.663 1.00 96.88 72 ALA A C 1
ATOM 541 O O . ALA A 1 72 ? -4.441 -9.517 6.400 1.00 96.88 72 ALA A O 1
ATOM 542 N N . ASP A 1 73 ? -2.303 -10.012 6.871 1.00 95.75 73 ASP A N 1
ATOM 543 C CA . ASP A 1 73 ? -2.498 -11.465 6.910 1.00 95.75 73 ASP A CA 1
ATOM 544 C C . ASP A 1 73 ? -3.383 -11.871 8.092 1.00 95.75 73 ASP A C 1
ATOM 546 O O . ASP A 1 73 ? -4.296 -12.679 7.920 1.00 95.75 73 ASP A O 1
ATOM 550 N N . LEU A 1 74 ? -3.186 -11.271 9.272 1.00 96.62 74 LEU A N 1
ATOM 551 C CA . LEU A 1 74 ? -4.087 -11.476 10.411 1.00 96.62 74 LEU A CA 1
ATOM 552 C C . LEU A 1 74 ? -5.518 -11.054 10.064 1.00 96.62 74 LEU A C 1
ATOM 554 O O . LEU A 1 74 ? -6.455 -11.799 10.343 1.00 96.62 74 LEU A O 1
ATOM 558 N N . ALA A 1 75 ? -5.694 -9.898 9.418 1.00 96.50 75 ALA A N 1
ATOM 559 C CA . ALA A 1 75 ? -7.012 -9.421 9.007 1.00 96.50 75 ALA A CA 1
ATOM 560 C C . ALA A 1 75 ? -7.693 -10.373 8.008 1.00 96.50 75 ALA A C 1
ATOM 562 O O . ALA A 1 75 ? -8.875 -10.669 8.165 1.00 96.50 75 ALA A O 1
ATOM 563 N N . ARG A 1 76 ? -6.967 -10.885 7.003 1.00 94.06 76 ARG A N 1
ATOM 564 C CA . ARG A 1 76 ? -7.504 -11.845 6.017 1.00 94.06 76 ARG A CA 1
ATOM 565 C C . ARG A 1 76 ? -7.924 -13.175 6.637 1.00 94.06 76 ARG A C 1
ATOM 567 O O . ARG A 1 76 ? -8.924 -13.733 6.206 1.00 94.06 76 ARG A O 1
ATOM 574 N N . ASN A 1 77 ? -7.173 -13.654 7.626 1.00 94.00 77 ASN A N 1
ATOM 575 C CA . ASN A 1 77 ? -7.390 -14.955 8.263 1.00 94.00 77 ASN A CA 1
ATOM 576 C C . ASN A 1 77 ? -8.297 -14.891 9.507 1.00 94.00 77 ASN A C 1
ATOM 578 O O . ASN A 1 77 ? -8.464 -15.896 10.193 1.00 94.00 77 ASN A O 1
ATOM 582 N N . SER A 1 78 ? -8.848 -13.718 9.824 1.00 96.62 78 SER A N 1
ATOM 583 C CA . SER A 1 78 ? -9.790 -13.522 10.931 1.00 96.62 78 SER A CA 1
ATOM 584 C C . SER A 1 78 ? -11.228 -13.461 10.421 1.00 96.62 78 SER A C 1
ATOM 586 O O . SER A 1 78 ? -11.473 -13.168 9.253 1.00 96.62 78 SER A O 1
ATOM 588 N N . GLU A 1 79 ? -12.196 -13.645 11.319 1.00 96.19 79 GLU A N 1
ATOM 589 C CA . GLU A 1 79 ? -13.628 -13.576 11.008 1.00 96.19 79 GLU A CA 1
ATOM 590 C C . GLU A 1 79 ? -14.369 -12.582 11.919 1.00 96.19 79 GLU A C 1
ATOM 592 O O . GLU A 1 79 ? -13.836 -12.090 12.918 1.00 96.19 79 GLU A O 1
ATOM 597 N N . GLY A 1 80 ? -15.613 -12.254 11.554 1.00 95.38 80 GLY A N 1
ATOM 598 C CA . GLY A 1 80 ? -16.524 -11.461 12.381 1.00 95.38 80 GLY A CA 1
ATOM 599 C C . GLY A 1 80 ? -15.961 -10.105 12.829 1.00 95.38 80 GLY A C 1
ATOM 600 O O . GLY A 1 80 ? -15.420 -9.335 12.034 1.00 95.38 80 GLY A O 1
ATOM 601 N N . ALA A 1 81 ? -16.121 -9.796 14.118 1.00 95.56 81 ALA A N 1
ATOM 602 C CA . ALA A 1 81 ? -15.723 -8.511 14.690 1.00 95.56 81 ALA A CA 1
ATOM 603 C C . ALA A 1 81 ? -14.201 -8.283 14.663 1.00 95.56 81 ALA A C 1
ATOM 605 O O . ALA A 1 81 ? -13.759 -7.153 14.438 1.00 95.56 81 ALA A O 1
ATOM 606 N N . ASP A 1 82 ? -13.404 -9.342 14.838 1.00 96.38 82 ASP A N 1
ATOM 607 C CA . ASP A 1 82 ? -11.943 -9.245 14.794 1.00 96.38 82 ASP A CA 1
ATOM 608 C C . ASP A 1 82 ? -11.449 -8.893 13.397 1.00 96.38 82 ASP A C 1
ATOM 610 O O . ASP A 1 82 ? -10.604 -8.006 13.251 1.00 96.38 82 ASP A O 1
ATOM 614 N N . ARG A 1 83 ? -12.043 -9.503 12.363 1.00 96.38 83 ARG A N 1
ATOM 615 C CA . ARG A 1 83 ? -11.768 -9.150 10.967 1.00 96.38 83 ARG A CA 1
ATOM 616 C C . ARG A 1 83 ? -12.024 -7.673 10.698 1.00 96.38 83 ARG A C 1
ATOM 618 O O . ARG A 1 83 ? -11.149 -6.986 10.175 1.00 96.38 83 ARG A O 1
ATOM 625 N N . SER A 1 84 ? -13.197 -7.171 11.084 1.00 96.12 84 SER A N 1
ATOM 626 C CA . SER A 1 84 ? -13.566 -5.764 10.881 1.00 96.12 84 SER A CA 1
ATOM 627 C C . SER A 1 84 ? -12.616 -4.811 11.604 1.00 96.12 84 SER A C 1
ATOM 629 O O . SER A 1 84 ? -12.178 -3.810 11.029 1.00 96.12 84 SER A O 1
ATOM 631 N N . ARG A 1 85 ? -12.242 -5.140 12.847 1.00 96.00 85 ARG A N 1
ATOM 632 C CA . ARG A 1 85 ? -11.277 -4.364 13.635 1.00 96.00 85 ARG A CA 1
ATOM 633 C C . ARG A 1 85 ? -9.902 -4.334 12.964 1.00 96.00 85 ARG A C 1
ATOM 635 O O . ARG A 1 85 ? -9.364 -3.249 12.756 1.00 96.00 85 ARG A O 1
ATOM 642 N N . LEU A 1 86 ? -9.358 -5.495 12.598 1.00 97.25 86 LEU A N 1
ATOM 643 C CA . LEU A 1 86 ? -8.033 -5.616 11.983 1.00 97.25 86 LEU A CA 1
ATOM 644 C C . LEU A 1 86 ? -7.984 -4.976 10.590 1.00 97.25 86 LEU A C 1
ATOM 646 O O . LEU A 1 86 ? -7.027 -4.277 10.276 1.00 97.25 86 LEU A O 1
ATOM 650 N N . ALA A 1 87 ? -9.026 -5.127 9.768 1.00 97.06 87 ALA A N 1
ATOM 651 C CA . ALA A 1 87 ? -9.095 -4.477 8.458 1.00 97.06 87 ALA A CA 1
ATOM 652 C C . ALA A 1 87 ? -9.099 -2.942 8.592 1.00 97.06 87 ALA A C 1
ATOM 654 O O . ALA A 1 87 ? -8.386 -2.242 7.866 1.00 97.06 87 ALA A O 1
ATOM 655 N N . ARG A 1 88 ? -9.845 -2.405 9.569 1.00 95.75 88 ARG A N 1
ATOM 656 C CA . ARG A 1 88 ? -9.816 -0.972 9.908 1.00 95.75 88 ARG A CA 1
ATOM 657 C C . ARG A 1 88 ? -8.439 -0.535 10.407 1.00 95.75 88 ARG A C 1
ATOM 659 O O . ARG A 1 88 ? -7.998 0.570 10.089 1.00 95.75 88 ARG A O 1
ATOM 666 N N . GLU A 1 89 ? -7.761 -1.392 11.161 1.00 96.69 89 GLU A N 1
ATOM 667 C CA . GLU A 1 89 ? -6.394 -1.163 11.620 1.00 96.69 89 GLU A CA 1
ATOM 668 C C . GLU A 1 89 ? -5.420 -1.051 10.441 1.00 96.69 89 GLU A C 1
ATOM 670 O O . GLU A 1 89 ? -4.731 -0.038 10.314 1.00 96.69 89 GLU A O 1
ATOM 675 N N . VAL A 1 90 ? -5.452 -2.006 9.503 1.00 97.38 90 VAL A N 1
ATOM 676 C CA . VAL A 1 90 ? -4.652 -1.966 8.266 1.00 97.38 90 VAL A CA 1
ATOM 677 C C . VAL A 1 90 ? -4.907 -0.678 7.491 1.00 97.38 90 VAL A C 1
ATOM 679 O O . VAL A 1 90 ? -3.956 -0.053 7.024 1.00 97.38 90 VAL A O 1
ATOM 682 N N . LEU A 1 91 ? -6.165 -0.249 7.367 1.00 96.19 91 LEU A N 1
ATOM 683 C CA . LEU A 1 91 ? -6.539 0.968 6.644 1.00 96.19 91 LEU A CA 1
ATOM 684 C C . LEU A 1 91 ? -5.887 2.227 7.250 1.00 96.19 91 LEU A C 1
ATOM 686 O O . LEU A 1 91 ? -5.252 3.007 6.531 1.00 96.19 91 LEU A O 1
ATOM 690 N N . TRP A 1 92 ? -5.987 2.411 8.570 1.00 95.75 92 TRP A N 1
ATOM 691 C CA . TRP A 1 92 ? -5.377 3.549 9.273 1.00 95.75 92 TRP A CA 1
ATOM 692 C C . TRP A 1 92 ? -3.851 3.483 9.297 1.00 95.75 92 TRP A C 1
ATOM 694 O O . TRP A 1 92 ? -3.191 4.494 9.041 1.00 95.75 92 TRP A O 1
ATOM 704 N N . VAL A 1 93 ? -3.279 2.310 9.565 1.00 96.62 93 VAL A N 1
ATOM 705 C CA . VAL A 1 93 ? -1.824 2.135 9.625 1.00 96.62 93 VAL A CA 1
ATOM 706 C C . VAL A 1 93 ? -1.205 2.299 8.234 1.00 96.62 93 VAL A C 1
ATOM 708 O O . VAL A 1 93 ? -0.178 2.964 8.106 1.00 96.62 93 VAL A O 1
ATOM 711 N N . SER A 1 94 ? -1.859 1.820 7.170 1.00 95.50 94 SER A N 1
ATOM 712 C CA . SER A 1 94 ? -1.436 2.056 5.778 1.00 95.50 94 SER A CA 1
ATOM 713 C C . SER A 1 94 ? -1.465 3.536 5.410 1.00 95.50 94 SER A C 1
ATOM 715 O O . SER A 1 94 ? -0.536 4.033 4.763 1.00 95.50 94 SER A O 1
ATOM 717 N N . LEU A 1 95 ? -2.507 4.262 5.839 1.00 94.31 95 LEU A N 1
ATOM 718 C CA . LEU A 1 95 ? -2.583 5.710 5.663 1.00 94.31 95 LEU A CA 1
ATOM 719 C C . LEU A 1 95 ? -1.417 6.400 6.379 1.00 94.31 95 LEU A C 1
ATOM 721 O O . LEU A 1 95 ? -0.734 7.227 5.772 1.00 94.31 95 LEU A O 1
ATOM 725 N N . ALA A 1 96 ? -1.179 6.052 7.643 1.00 94.44 96 ALA A N 1
ATOM 726 C CA . ALA A 1 96 ? -0.132 6.643 8.465 1.00 94.44 96 ALA A CA 1
ATOM 727 C C . ALA A 1 96 ? 1.271 6.357 7.903 1.00 94.44 96 ALA A C 1
ATOM 729 O O . ALA A 1 96 ? 2.063 7.286 7.723 1.00 94.44 96 ALA A O 1
ATOM 730 N N . TRP A 1 97 ? 1.538 5.104 7.525 1.00 94.62 97 TRP A N 1
ATOM 731 C CA . TRP A 1 97 ? 2.776 4.664 6.878 1.00 94.62 97 TRP A CA 1
ATOM 732 C C . TRP A 1 97 ? 3.020 5.391 5.554 1.00 94.62 97 TRP A C 1
ATOM 734 O O . TRP A 1 97 ? 4.085 5.967 5.342 1.00 94.62 97 TRP A O 1
ATOM 744 N N . GLY A 1 98 ? 2.008 5.450 4.682 1.00 91.19 98 GLY A N 1
ATOM 745 C CA . GLY A 1 98 ? 2.109 6.139 3.394 1.00 91.19 98 GLY A CA 1
ATOM 746 C C . GLY A 1 98 ? 2.285 7.654 3.515 1.00 91.19 98 GLY A C 1
ATOM 747 O O . GLY A 1 98 ? 2.702 8.305 2.556 1.00 91.19 98 GLY A O 1
ATOM 748 N N . HIS A 1 99 ? 1.949 8.222 4.673 1.00 90.56 99 HIS A N 1
ATOM 749 C CA . HIS A 1 99 ? 2.094 9.642 4.953 1.00 90.56 99 HIS A CA 1
ATOM 750 C C . HIS A 1 99 ? 3.456 10.011 5.542 1.00 90.56 99 HIS A C 1
ATOM 752 O O . HIS A 1 99 ? 3.963 11.105 5.273 1.00 90.56 99 HIS A O 1
ATOM 758 N N . GLY A 1 100 ? 4.016 9.123 6.365 1.00 90.50 100 GLY A N 1
ATOM 759 C CA . GL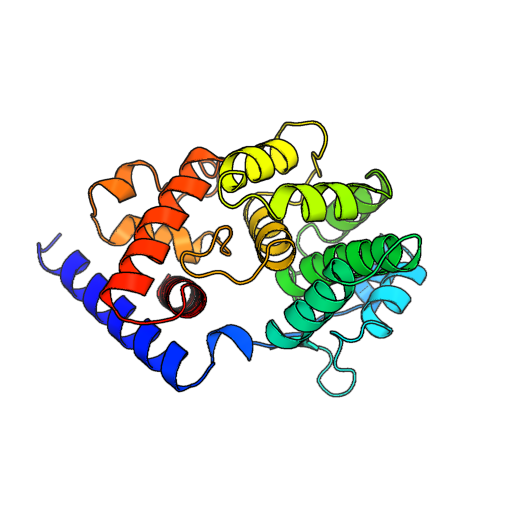Y A 1 100 ? 5.205 9.395 7.160 1.00 90.50 100 GLY A CA 1
ATOM 760 C C . GLY A 1 100 ? 5.063 10.690 7.963 1.00 90.50 100 GLY A C 1
ATOM 761 O O . GLY A 1 100 ? 4.049 10.932 8.621 1.00 90.50 100 GLY A O 1
ATOM 762 N N . THR A 1 101 ? 6.067 11.561 7.855 1.00 86.38 101 THR A N 1
ATOM 763 C CA . THR A 1 101 ? 6.168 12.820 8.612 1.00 86.38 101 THR A CA 1
ATOM 764 C C . THR A 1 101 ? 5.827 14.073 7.798 1.00 86.38 101 THR A C 1
ATOM 766 O O . THR A 1 101 ? 5.984 15.190 8.283 1.00 86.38 101 THR A O 1
ATOM 769 N N . THR A 1 102 ? 5.379 13.945 6.543 1.00 78.56 102 THR A N 1
ATOM 770 C CA . THR A 1 102 ? 5.243 15.102 5.631 1.00 78.56 102 THR A CA 1
ATOM 771 C C . THR A 1 102 ? 3.928 15.885 5.821 1.00 78.56 102 THR A C 1
ATOM 773 O O . THR A 1 102 ? 3.746 16.931 5.206 1.00 78.56 102 THR A O 1
ATOM 776 N N . TYR A 1 103 ? 3.010 15.400 6.669 1.00 77.38 103 TYR A N 1
ATOM 777 C CA . TYR A 1 103 ? 1.755 16.000 7.196 1.00 77.38 103 TYR A CA 1
ATOM 778 C C . TYR A 1 103 ? 0.790 16.737 6.231 1.00 77.38 103 TYR A C 1
ATOM 780 O O . TYR A 1 103 ? -0.265 17.234 6.648 1.00 77.38 103 TYR A O 1
ATOM 788 N N . ARG A 1 104 ? 1.077 16.798 4.928 1.00 83.88 104 ARG A N 1
ATOM 789 C CA . ARG A 1 104 ? 0.287 17.519 3.924 1.00 83.88 104 ARG A CA 1
ATOM 790 C C . ARG A 1 104 ? -1.058 16.833 3.688 1.00 83.88 104 ARG A C 1
ATOM 792 O O . ARG A 1 104 ? -1.113 15.729 3.161 1.00 83.88 104 ARG A O 1
ATOM 799 N N . LEU A 1 105 ? -2.156 17.527 3.987 1.00 89.12 105 LEU A N 1
ATOM 800 C CA . LEU A 1 105 ? -3.532 16.998 3.929 1.00 89.12 105 LEU A CA 1
ATOM 801 C C . LEU A 1 105 ? -3.852 15.909 4.971 1.00 89.12 105 LEU A C 1
ATOM 803 O O . LEU A 1 105 ? -4.937 15.339 4.886 1.00 89.12 105 LEU A O 1
ATOM 807 N N . ALA A 1 106 ? -2.988 15.650 5.965 1.00 90.50 106 ALA A N 1
ATOM 808 C CA . ALA A 1 106 ? -3.239 14.635 7.000 1.00 90.50 106 ALA A CA 1
ATOM 809 C C . ALA A 1 106 ? -4.615 14.815 7.665 1.00 90.50 106 ALA A C 1
ATOM 811 O O . ALA A 1 106 ? -5.409 13.881 7.693 1.00 90.50 106 ALA A O 1
ATOM 812 N N . ARG A 1 107 ? -4.954 16.052 8.065 1.00 92.56 107 ARG A N 1
ATOM 813 C CA . ARG A 1 107 ? -6.275 16.390 8.622 1.00 92.56 107 ARG A CA 1
ATOM 814 C C . ARG A 1 107 ? -7.428 16.000 7.695 1.00 92.56 107 ARG A C 1
ATOM 816 O O . ARG A 1 107 ? -8.356 15.336 8.131 1.00 92.56 107 ARG A O 1
ATOM 823 N N . LYS A 1 108 ? -7.364 16.404 6.420 1.00 93.88 108 LYS A N 1
ATOM 824 C CA . LYS A 1 108 ? -8.437 16.143 5.446 1.00 93.88 108 LYS A CA 1
ATOM 825 C C . LYS A 1 108 ? -8.600 14.648 5.164 1.00 93.88 108 LYS A C 1
ATOM 827 O O . LYS A 1 108 ? -9.720 14.187 5.004 1.00 93.88 108 LYS A O 1
ATOM 832 N N . ARG A 1 109 ? -7.495 13.896 5.117 1.00 93.62 109 ARG A N 1
ATOM 833 C CA . ARG A 1 109 ? -7.511 12.439 4.910 1.00 93.62 109 ARG A CA 1
ATOM 834 C C . ARG A 1 109 ? -8.065 11.686 6.109 1.00 93.62 109 ARG A C 1
ATOM 836 O O . ARG A 1 109 ? -8.811 10.737 5.912 1.00 93.62 109 ARG A O 1
ATOM 843 N N . ALA A 1 110 ? -7.711 12.126 7.314 1.00 93.06 110 ALA A N 1
ATOM 844 C CA . ALA A 1 110 ? -8.222 11.556 8.549 1.00 93.06 110 ALA A CA 1
ATOM 845 C C . ALA A 1 110 ? -9.740 11.769 8.662 1.00 93.06 110 ALA A C 1
ATOM 847 O O . ALA A 1 110 ? -10.478 10.818 8.878 1.00 93.06 110 ALA A O 1
ATOM 848 N N . GLN A 1 111 ? -10.210 12.997 8.417 1.00 93.56 111 GLN A N 1
ATOM 849 C CA . GLN A 1 111 ? -11.642 13.316 8.413 1.00 93.56 111 GLN A CA 1
ATOM 850 C C . GLN A 1 111 ? -12.405 12.526 7.345 1.00 93.56 111 GLN A C 1
ATOM 852 O O . GLN A 1 111 ? -13.416 11.915 7.658 1.00 93.56 111 GLN A O 1
ATOM 857 N N . ALA A 1 112 ? -11.884 12.459 6.116 1.00 93.44 112 ALA A N 1
ATOM 858 C CA . ALA A 1 112 ? -12.518 11.673 5.061 1.00 93.44 112 ALA A CA 1
ATOM 859 C C . ALA A 1 112 ? -12.621 10.183 5.408 1.00 93.44 112 ALA A C 1
ATOM 861 O O . ALA A 1 112 ? -13.594 9.549 5.019 1.00 93.44 112 ALA A O 1
ATOM 862 N N . LEU A 1 113 ? -11.647 9.628 6.138 1.00 92.62 113 LEU A N 1
ATOM 863 C CA . LEU A 1 113 ? -11.714 8.238 6.579 1.00 92.62 113 LEU A CA 1
ATOM 864 C C . LEU A 1 113 ? -12.746 8.028 7.694 1.00 92.62 113 LEU A C 1
ATOM 866 O O . LEU A 1 113 ? -13.421 7.008 7.702 1.00 92.62 113 LEU A O 1
ATOM 870 N N . LEU A 1 114 ? -12.898 8.988 8.610 1.00 93.25 114 LEU A N 1
ATOM 871 C CA . LEU A 1 114 ? -13.942 8.944 9.642 1.00 93.25 114 LEU A CA 1
ATOM 872 C C . LEU A 1 114 ? -15.362 9.036 9.065 1.00 93.25 114 LEU A C 1
ATOM 874 O O . LEU A 1 114 ? -16.298 8.559 9.691 1.00 93.25 114 LEU A O 1
ATOM 878 N N . GLU A 1 115 ? -15.517 9.651 7.892 1.00 92.81 115 GLU A N 1
ATOM 879 C CA . GLU A 1 115 ? -16.789 9.739 7.162 1.00 92.81 115 GLU A CA 1
ATOM 880 C C . GLU A 1 115 ? -17.101 8.475 6.338 1.00 92.81 115 GLU A C 1
ATOM 882 O O . GLU A 1 115 ? -18.189 8.370 5.772 1.00 92.81 115 GLU A O 1
ATOM 887 N N . CYS A 1 116 ? -16.160 7.531 6.223 1.00 92.94 116 CYS A N 1
ATOM 888 C CA . CYS A 1 116 ? -16.370 6.302 5.464 1.00 92.94 116 CYS A CA 1
ATOM 889 C C . CYS A 1 116 ? -17.209 5.281 6.248 1.00 92.94 116 CYS A C 1
ATOM 891 O O . CYS A 1 116 ? -17.134 5.249 7.477 1.00 92.94 116 CYS A O 1
ATOM 893 N N . PRO A 1 117 ? -17.946 4.393 5.553 1.00 92.81 117 PRO A N 1
ATOM 894 C CA . PRO A 1 117 ? -18.599 3.251 6.185 1.00 92.81 117 PRO A CA 1
ATOM 895 C C . PRO A 1 117 ? -17.606 2.379 6.964 1.00 92.81 117 PRO A C 1
ATOM 897 O O . PRO A 1 117 ? -16.493 2.132 6.493 1.00 92.81 117 PRO A O 1
ATOM 900 N N . ASP A 1 118 ? -18.024 1.873 8.126 1.00 89.50 118 ASP A N 1
ATOM 901 C CA . ASP A 1 118 ? -17.175 1.049 9.001 1.00 89.50 118 ASP A CA 1
ATOM 902 C C . ASP A 1 118 ? -16.703 -0.254 8.330 1.00 89.50 118 ASP A C 1
ATOM 904 O O . ASP A 1 118 ? -15.635 -0.772 8.655 1.00 89.50 118 ASP A O 1
ATOM 908 N N . ASP A 1 119 ? -17.472 -0.764 7.368 1.00 94.25 119 ASP A N 1
ATOM 909 C CA . ASP A 1 119 ? -17.207 -1.992 6.619 1.00 94.25 119 ASP A CA 1
ATOM 910 C C . ASP A 1 119 ? -16.392 -1.769 5.330 1.00 94.25 119 ASP A C 1
ATOM 912 O O . ASP A 1 119 ? -16.042 -2.745 4.664 1.00 94.25 119 ASP A O 1
ATOM 916 N N . LEU A 1 120 ? -16.031 -0.520 4.989 1.00 96.00 120 LEU A N 1
ATOM 917 C CA . LEU A 1 120 ? -15.233 -0.191 3.796 1.00 96.00 120 LEU A CA 1
ATOM 918 C C . LEU A 1 120 ? -13.985 -1.076 3.686 1.00 96.00 120 LEU A C 1
ATOM 920 O O . LEU A 1 120 ? -13.704 -1.629 2.625 1.00 96.00 120 LEU A O 1
ATOM 924 N N . ALA A 1 121 ? -13.237 -1.216 4.784 1.00 96.50 121 ALA A N 1
ATOM 925 C CA . ALA A 1 121 ? -11.999 -1.983 4.776 1.00 96.50 121 ALA A CA 1
ATOM 926 C C . ALA A 1 121 ? -12.248 -3.460 4.440 1.00 96.50 121 ALA A C 1
ATOM 928 O O . ALA A 1 121 ? -11.540 -4.028 3.615 1.00 96.50 121 ALA A O 1
ATOM 929 N N . VAL A 1 122 ? -13.281 -4.059 5.036 1.00 97.19 122 VAL A N 1
ATOM 930 C CA . VAL A 1 122 ? -13.635 -5.468 4.820 1.00 97.19 122 VAL A CA 1
ATOM 931 C C . VAL A 1 122 ? -14.081 -5.698 3.379 1.00 97.19 122 VAL A C 1
ATOM 933 O O . VAL A 1 122 ? -13.553 -6.598 2.731 1.00 97.19 122 VAL A O 1
ATOM 936 N N . ARG A 1 123 ? -14.951 -4.833 2.833 1.00 96.56 123 ARG A N 1
ATOM 937 C CA . ARG A 1 123 ? -15.391 -4.938 1.430 1.00 96.56 123 ARG A CA 1
ATOM 938 C C . ARG A 1 123 ? -14.223 -4.896 0.449 1.00 96.56 123 ARG A C 1
ATOM 940 O O . ARG A 1 123 ? -14.209 -5.647 -0.526 1.00 96.56 123 ARG A O 1
ATOM 947 N N . ILE A 1 124 ? -13.247 -4.021 0.694 1.00 96.88 124 ILE A N 1
ATOM 948 C CA . ILE A 1 124 ? -12.051 -3.937 -0.149 1.00 96.88 124 ILE A CA 1
ATOM 949 C C . ILE A 1 124 ? -11.191 -5.194 0.003 1.00 96.88 124 ILE A C 1
ATOM 951 O O . ILE A 1 124 ? -10.740 -5.719 -1.009 1.00 96.88 124 ILE A O 1
ATOM 955 N N . PHE A 1 125 ? -11.010 -5.721 1.217 1.00 96.00 125 PHE A N 1
ATOM 956 C CA . PHE A 1 125 ? -10.304 -6.990 1.437 1.00 96.00 125 PHE A CA 1
ATOM 957 C C . PHE A 1 125 ? -10.961 -8.164 0.702 1.00 96.00 125 PHE A C 1
ATOM 959 O O . PHE A 1 125 ? -10.249 -8.933 0.059 1.00 96.00 125 PHE A O 1
ATOM 966 N N . ASP A 1 126 ? -12.289 -8.290 0.764 1.00 95.50 126 ASP A N 1
ATOM 967 C CA . ASP A 1 126 ? -13.040 -9.354 0.081 1.00 95.50 126 ASP A CA 1
ATOM 968 C C . ASP A 1 126 ? -12.860 -9.284 -1.435 1.00 95.50 126 ASP A C 1
ATOM 970 O O . ASP A 1 126 ? -12.534 -10.275 -2.085 1.00 95.50 126 ASP A O 1
ATOM 974 N N . ARG A 1 127 ? -13.016 -8.089 -2.005 1.00 96.06 127 ARG A N 1
ATOM 975 C CA . ARG A 1 127 ? -12.885 -7.886 -3.451 1.00 96.06 127 ARG A CA 1
ATOM 976 C C . ARG A 1 127 ? -11.437 -7.979 -3.931 1.00 96.06 127 ARG A C 1
ATOM 978 O O . ARG A 1 127 ? -11.212 -8.376 -5.065 1.00 96.06 127 ARG A O 1
ATOM 985 N N . ALA A 1 128 ? -10.455 -7.627 -3.098 1.00 95.06 128 ALA A N 1
ATOM 986 C CA . ALA A 1 128 ? -9.036 -7.680 -3.458 1.00 95.06 128 ALA A CA 1
ATOM 987 C C . ALA A 1 128 ? -8.476 -9.112 -3.529 1.00 95.06 128 ALA A C 1
ATOM 989 O O . ALA A 1 128 ? -7.327 -9.282 -3.937 1.00 95.06 128 ALA A O 1
ATOM 990 N N . GLN A 1 129 ? -9.260 -10.127 -3.142 1.00 91.62 129 GLN A N 1
ATOM 991 C CA . GLN A 1 129 ? -8.914 -11.533 -3.372 1.00 91.62 129 GLN A CA 1
ATOM 992 C C . GLN A 1 129 ? -8.965 -11.905 -4.858 1.00 91.62 129 GLN A C 1
ATOM 994 O O . GLN A 1 129 ? -8.265 -12.825 -5.275 1.00 91.62 129 GLN A O 1
ATOM 999 N N . ASP A 1 130 ? -9.777 -11.197 -5.646 1.00 92.06 130 ASP A N 1
ATOM 1000 C CA . ASP A 1 130 ? -9.836 -11.366 -7.092 1.00 92.06 130 ASP A CA 1
ATOM 1001 C C . ASP A 1 130 ? -8.646 -10.637 -7.751 1.00 92.06 130 ASP A C 1
ATOM 1003 O O . ASP A 1 130 ? -8.546 -9.405 -7.646 1.00 92.06 130 ASP A O 1
ATOM 1007 N N . PRO A 1 131 ? -7.725 -11.363 -8.416 1.00 87.19 131 PRO A N 1
ATOM 1008 C CA . PRO A 1 131 ? -6.568 -10.753 -9.053 1.00 87.19 131 PRO A CA 1
ATOM 1009 C C . PRO A 1 131 ? -6.929 -9.812 -10.210 1.00 87.19 131 PRO A C 1
ATOM 1011 O O . PRO A 1 131 ? -6.172 -8.877 -10.479 1.00 87.19 131 PRO A O 1
ATOM 1014 N N . ASP A 1 132 ? -8.093 -9.994 -10.838 1.00 89.94 132 ASP A N 1
ATOM 1015 C CA . ASP A 1 132 ? -8.541 -9.177 -11.970 1.00 89.94 132 ASP A CA 1
ATOM 1016 C C . ASP A 1 132 ? -9.266 -7.894 -11.516 1.00 89.94 132 ASP A C 1
ATOM 1018 O O . ASP A 1 132 ? -9.518 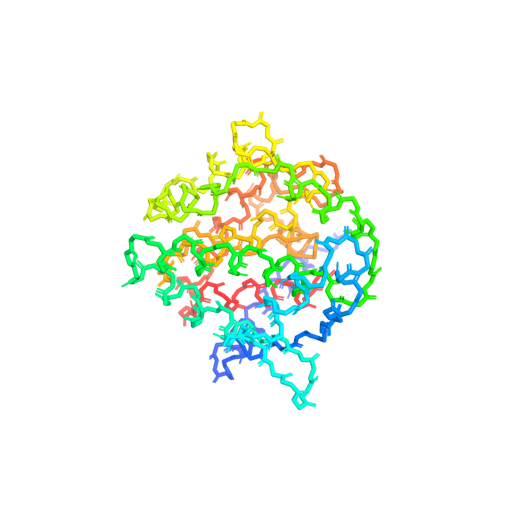-6.978 -12.306 1.00 89.94 132 ASP A O 1
ATOM 1022 N N . ALA A 1 133 ? -9.554 -7.762 -10.216 1.00 92.69 133 ALA A N 1
ATOM 1023 C CA . ALA A 1 133 ? -10.303 -6.634 -9.665 1.00 92.69 133 ALA A CA 1
ATOM 1024 C C . ALA A 1 133 ? -9.473 -5.349 -9.472 1.00 92.69 133 ALA A C 1
ATOM 1026 O O . ALA A 1 133 ? -10.021 -4.340 -9.022 1.00 92.69 133 ALA A O 1
ATOM 1027 N N . ALA A 1 134 ? -8.174 -5.343 -9.794 1.00 92.69 134 ALA A N 1
ATOM 1028 C CA . ALA A 1 134 ? -7.256 -4.237 -9.493 1.00 92.69 134 ALA A CA 1
ATOM 1029 C C . ALA A 1 134 ? -7.710 -2.873 -10.042 1.00 92.69 134 ALA A C 1
ATOM 1031 O O . ALA A 1 134 ? -7.791 -1.894 -9.292 1.00 92.69 134 ALA A O 1
ATOM 1032 N N . GLU A 1 135 ? -8.056 -2.796 -11.330 1.00 93.56 135 GLU A N 1
ATOM 1033 C CA . GLU A 1 135 ? -8.536 -1.547 -11.938 1.00 93.56 135 GLU A CA 1
ATOM 1034 C C . GLU A 1 135 ? -9.898 -1.122 -11.376 1.00 93.56 135 GLU A C 1
ATOM 1036 O O . GLU A 1 135 ? -10.093 0.049 -11.042 1.00 93.56 135 GLU A O 1
ATOM 1041 N N . ALA A 1 136 ? -10.826 -2.071 -11.223 1.00 94.75 136 ALA A N 1
ATOM 1042 C CA . ALA A 1 136 ? -12.174 -1.806 -10.728 1.00 94.75 136 ALA A CA 1
ATOM 1043 C C . ALA A 1 136 ? -12.180 -1.337 -9.262 1.00 94.75 136 ALA A C 1
ATOM 1045 O O . ALA A 1 136 ? -12.961 -0.459 -8.891 1.00 94.75 136 ALA A O 1
ATOM 1046 N N . LEU A 1 137 ? -11.300 -1.890 -8.424 1.00 95.75 137 LEU A N 1
ATOM 1047 C CA . LEU A 1 137 ? -11.121 -1.469 -7.033 1.00 95.75 137 LEU A CA 1
ATOM 1048 C C . LEU A 1 137 ? -10.444 -0.109 -6.922 1.00 95.75 137 LEU A C 1
ATOM 1050 O O . LEU A 1 137 ? -10.837 0.724 -6.104 1.00 95.75 137 LEU A O 1
ATOM 1054 N N . PHE A 1 138 ? -9.443 0.145 -7.764 1.00 95.56 138 PHE A N 1
ATOM 1055 C CA . PHE A 1 138 ? -8.847 1.471 -7.841 1.00 95.56 138 PHE A CA 1
ATOM 1056 C C . PHE A 1 138 ? -9.900 2.520 -8.222 1.00 95.56 138 PHE A C 1
ATOM 1058 O O . PHE A 1 138 ? -9.948 3.597 -7.618 1.00 95.56 138 PHE A O 1
ATOM 1065 N N . ASP A 1 139 ? -10.749 2.217 -9.208 1.00 94.81 139 ASP A N 1
ATOM 1066 C CA . ASP A 1 139 ? -11.806 3.132 -9.630 1.00 94.81 139 ASP A CA 1
ATOM 1067 C C . ASP A 1 139 ? -12.889 3.306 -8.557 1.00 94.81 139 ASP A C 1
ATOM 1069 O O . ASP A 1 139 ? -13.300 4.439 -8.297 1.00 94.81 139 ASP A O 1
ATOM 1073 N N . SER A 1 140 ? -13.278 2.239 -7.842 1.00 95.50 140 SER A N 1
ATOM 1074 C CA . SER A 1 140 ? -14.272 2.350 -6.762 1.00 95.50 140 SER A CA 1
ATOM 1075 C C . SER A 1 140 ? -13.800 3.276 -5.637 1.00 95.50 140 SER A C 1
ATOM 1077 O O . SER A 1 140 ? -14.567 4.133 -5.200 1.00 95.50 140 SER A O 1
ATOM 1079 N N . LEU A 1 141 ? -12.519 3.212 -5.255 1.00 94.75 141 LEU A N 1
ATOM 1080 C CA . LEU A 1 141 ? -11.910 4.126 -4.275 1.00 94.75 141 LEU A CA 1
ATOM 1081 C C . LEU A 1 141 ? -11.824 5.582 -4.765 1.00 94.75 141 LEU A C 1
ATOM 1083 O O . LEU A 1 141 ? -11.769 6.522 -3.960 1.00 94.75 141 LEU A O 1
ATOM 1087 N N . ARG A 1 142 ? -11.798 5.796 -6.085 1.00 92.38 142 ARG A N 1
ATOM 1088 C CA . ARG A 1 142 ? -11.643 7.122 -6.697 1.00 92.38 142 ARG A CA 1
ATOM 1089 C C . ARG A 1 142 ? -12.985 7.799 -6.991 1.00 92.38 142 ARG A C 1
ATOM 1091 O O . ARG A 1 142 ? -13.132 8.999 -6.717 1.00 92.38 142 ARG A O 1
ATOM 1098 N N . HIS A 1 143 ? -13.934 7.056 -7.552 1.00 90.38 143 HIS A N 1
ATOM 1099 C CA . HIS A 1 143 ? -15.172 7.574 -8.137 1.00 90.38 143 HIS A CA 1
ATOM 1100 C C . HIS A 1 143 ? -16.443 6.797 -7.756 1.00 90.38 143 HIS A C 1
ATOM 1102 O O . HIS A 1 143 ? -17.521 7.351 -7.955 1.00 90.38 143 HIS A O 1
ATOM 1108 N N . GLY A 1 144 ? -16.337 5.589 -7.196 1.00 89.31 144 GLY A N 1
ATOM 1109 C CA . GLY A 1 144 ? -17.486 4.720 -6.912 1.00 89.31 144 GLY A CA 1
ATOM 1110 C C . GLY A 1 144 ? -17.973 4.735 -5.460 1.00 89.31 144 GLY A C 1
ATOM 1111 O O . GLY A 1 144 ? -17.761 5.694 -4.716 1.00 89.31 144 GLY A O 1
ATOM 1112 N N . ASP A 1 145 ? -18.616 3.638 -5.062 1.00 88.12 145 ASP A N 1
ATOM 1113 C CA . ASP A 1 145 ? -19.270 3.489 -3.752 1.00 88.12 145 ASP A CA 1
ATOM 1114 C C . ASP A 1 145 ? -18.282 3.416 -2.577 1.00 88.12 145 ASP A C 1
ATOM 1116 O O . ASP A 1 145 ? -18.622 3.738 -1.441 1.00 88.12 145 ASP A O 1
ATOM 1120 N N . ASP A 1 146 ? -17.027 3.061 -2.856 1.00 94.25 146 ASP A N 1
ATOM 1121 C CA . ASP A 1 146 ? -15.944 2.997 -1.870 1.00 94.25 146 ASP A CA 1
ATOM 1122 C C . ASP A 1 146 ? -15.115 4.289 -1.823 1.00 94.25 146 ASP A C 1
ATOM 1124 O O . ASP A 1 146 ? -13.992 4.314 -1.314 1.00 94.25 146 ASP A O 1
ATOM 1128 N N . ARG A 1 147 ? -15.626 5.379 -2.403 1.00 94.31 147 ARG A N 1
ATOM 1129 C CA . ARG A 1 147 ? -14.844 6.596 -2.602 1.00 94.31 147 ARG A CA 1
ATOM 1130 C C . ARG A 1 147 ? -14.384 7.218 -1.285 1.00 94.31 147 ARG A C 1
ATOM 1132 O O . ARG A 1 147 ? -15.188 7.736 -0.513 1.00 94.31 147 ARG A O 1
ATOM 1139 N N . VAL A 1 148 ? -13.064 7.365 -1.138 1.00 92.44 148 VAL A N 1
ATOM 1140 C CA . VAL A 1 148 ? -12.448 8.086 -0.011 1.00 92.44 148 VAL A CA 1
ATOM 1141 C C . VAL A 1 148 ? -11.861 9.416 -0.480 1.00 92.44 148 VAL A C 1
ATOM 1143 O O . VAL A 1 148 ? -10.844 9.486 -1.181 1.00 92.44 148 VAL A O 1
ATOM 1146 N N . LYS A 1 149 ? -12.498 10.526 -0.090 1.00 91.19 149 LYS A N 1
ATOM 1147 C CA . LYS A 1 149 ? -12.055 11.874 -0.485 1.00 91.19 149 LYS A CA 1
ATOM 1148 C C . LYS A 1 149 ? -10.636 12.168 0.036 1.00 91.19 149 LYS A C 1
ATOM 1150 O O . LYS A 1 149 ? -10.232 11.735 1.107 1.00 91.19 149 LYS A O 1
ATOM 1155 N N . TYR A 1 150 ? -9.866 12.950 -0.723 1.00 90.69 150 TYR A N 1
ATOM 1156 C CA . TYR A 1 150 ? -8.514 13.440 -0.373 1.00 90.69 150 TYR A CA 1
ATOM 1157 C C . TYR A 1 150 ? -7.386 12.404 -0.217 1.00 90.69 150 TYR A C 1
ATOM 1159 O O . TYR A 1 150 ? -6.223 12.802 -0.073 1.00 90.69 150 TYR A O 1
ATOM 1167 N N . TRP A 1 151 ? -7.673 11.104 -0.260 1.00 88.12 151 TRP A N 1
ATOM 1168 C CA . TRP A 1 151 ? -6.643 10.064 -0.227 1.00 88.12 151 TRP A CA 1
ATOM 1169 C C . TRP A 1 151 ? -5.810 10.103 -1.503 1.00 88.12 151 TRP A C 1
ATOM 1171 O O . TRP A 1 151 ? -4.599 10.317 -1.447 1.00 88.12 151 TRP A O 1
ATOM 1181 N N . GLY A 1 152 ? -6.478 10.095 -2.651 1.00 88.94 152 GLY A N 1
ATOM 1182 C CA . GLY A 1 152 ? -5.832 10.167 -3.951 1.00 88.94 152 GLY A CA 1
ATOM 1183 C C . GLY A 1 152 ? -5.051 8.891 -4.299 1.00 88.94 152 GLY A C 1
ATOM 1184 O O . GLY A 1 152 ? -4.805 8.042 -3.439 1.00 88.94 152 GLY A O 1
ATOM 1185 N N . PRO A 1 153 ? -4.619 8.770 -5.564 1.00 90.38 153 PRO A N 1
ATOM 1186 C CA . PRO A 1 153 ? -4.103 7.522 -6.125 1.00 90.38 153 PRO A CA 1
ATOM 1187 C C . PRO A 1 153 ? -2.999 6.829 -5.318 1.00 90.38 153 PRO A C 1
ATOM 1189 O O . PRO A 1 153 ? -3.111 5.650 -5.016 1.00 90.38 153 PRO A O 1
ATOM 1192 N N . ASN A 1 154 ? -1.974 7.568 -4.879 1.00 89.06 154 ASN A N 1
ATOM 1193 C CA . ASN A 1 154 ? -0.826 6.983 -4.173 1.00 89.06 154 ASN A CA 1
ATOM 1194 C C . ASN A 1 154 ? -1.190 6.312 -2.837 1.00 89.06 154 ASN A C 1
ATOM 1196 O O . ASN A 1 154 ? -0.379 5.548 -2.312 1.00 89.06 154 ASN A O 1
ATOM 1200 N N . PHE A 1 155 ? -2.324 6.677 -2.230 1.00 92.00 155 PHE A N 1
ATOM 1201 C CA . PHE A 1 155 ? -2.816 6.053 -1.000 1.00 92.00 155 PHE A CA 1
ATOM 1202 C C . PHE A 1 155 ? -3.745 4.885 -1.314 1.00 92.00 155 PHE A C 1
ATOM 1204 O O . PHE A 1 155 ? -3.643 3.861 -0.645 1.00 92.00 155 PHE A O 1
ATOM 1211 N N . PHE A 1 156 ? -4.562 4.997 -2.368 1.00 93.88 156 PHE A N 1
ATOM 1212 C CA . PHE A 1 156 ? -5.378 3.886 -2.862 1.00 93.88 156 PHE A CA 1
ATOM 1213 C C . PHE A 1 156 ? -4.511 2.666 -3.151 1.00 93.88 156 PHE A C 1
ATOM 1215 O O . PHE A 1 156 ? -4.747 1.610 -2.580 1.00 93.88 156 PHE A O 1
ATOM 1222 N N . THR A 1 157 ? -3.430 2.829 -3.919 1.00 95.56 157 THR A N 1
ATOM 1223 C CA . THR A 1 157 ? -2.562 1.694 -4.262 1.00 95.56 157 THR A CA 1
ATOM 1224 C C . THR A 1 157 ? -1.871 1.081 -3.051 1.00 95.56 157 THR A C 1
ATOM 1226 O O . THR A 1 157 ? -1.608 -0.109 -3.057 1.00 95.56 157 THR A O 1
ATOM 1229 N N . LYS A 1 158 ? -1.560 1.864 -2.006 1.00 95.12 158 LYS A N 1
ATOM 1230 C CA . LYS A 1 158 ? -0.971 1.328 -0.766 1.00 95.12 158 LYS A CA 1
ATOM 1231 C C . LYS A 1 158 ? -1.979 0.482 -0.008 1.00 95.12 158 LYS A C 1
ATOM 1233 O O . LYS A 1 158 ? -1.637 -0.600 0.444 1.00 95.12 158 LYS A O 1
ATOM 1238 N N . PHE A 1 159 ? -3.210 0.967 0.115 1.00 95.7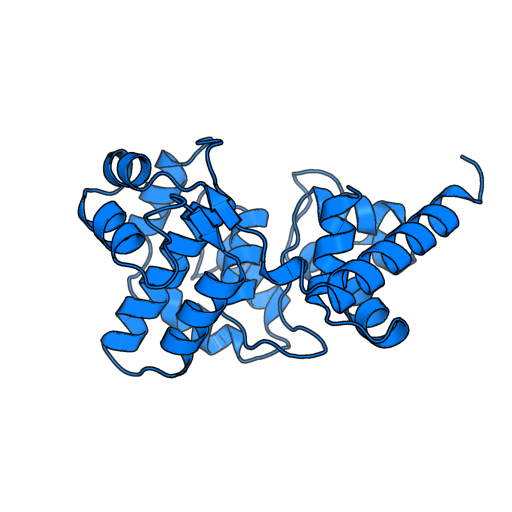5 159 PHE A N 1
ATOM 1239 C CA . PHE A 1 159 ? -4.249 0.205 0.787 1.00 95.75 159 PHE A CA 1
ATOM 1240 C C . PHE A 1 159 ? -4.614 -1.066 0.006 1.00 95.75 159 PHE A C 1
ATOM 1242 O O . PHE A 1 159 ? -4.646 -2.141 0.597 1.00 95.75 159 PHE A O 1
ATOM 1249 N N . LEU A 1 160 ? -4.789 -0.969 -1.317 1.00 96.06 160 LEU A N 1
ATOM 1250 C CA . LEU A 1 160 ? -5.039 -2.125 -2.186 1.00 96.06 160 LEU A CA 1
ATOM 1251 C C . LEU A 1 160 ? -3.909 -3.151 -2.115 1.00 96.06 160 LEU A C 1
ATOM 1253 O O . LEU A 1 160 ? -4.171 -4.337 -1.945 1.00 96.06 160 LEU A O 1
ATOM 1257 N N . TYR A 1 161 ? -2.663 -2.674 -2.150 1.00 95.81 161 TYR A N 1
ATOM 1258 C CA . TYR A 1 161 ? -1.478 -3.508 -2.009 1.00 95.81 161 TYR A CA 1
ATOM 1259 C C . TYR A 1 161 ? -1.535 -4.392 -0.761 1.00 95.81 161 TYR A C 1
ATOM 1261 O O . TYR A 1 161 ? -1.341 -5.590 -0.882 1.00 95.81 161 TYR A O 1
ATOM 1269 N N . PHE A 1 162 ? -1.857 -3.836 0.412 1.00 95.81 162 PHE A N 1
ATOM 1270 C CA . PHE A 1 162 ? -1.964 -4.636 1.638 1.00 95.81 162 PHE A CA 1
ATOM 1271 C C . PHE A 1 162 ? -3.275 -5.419 1.752 1.00 95.81 162 PHE A C 1
ATOM 1273 O O . PHE A 1 162 ? -3.325 -6.377 2.516 1.00 95.81 162 PHE A O 1
ATOM 1280 N N . SER A 1 163 ? -4.332 -5.040 1.031 1.00 95.19 163 SER A N 1
ATOM 1281 C CA . SER A 1 163 ? -5.636 -5.719 1.097 1.00 95.19 163 SER A CA 1
ATOM 1282 C C . SER A 1 163 ? -5.633 -7.059 0.357 1.00 95.19 163 SER A C 1
ATOM 1284 O O . SER A 1 163 ? -6.294 -8.009 0.782 1.00 95.19 163 SER A O 1
ATOM 1286 N N . ALA A 1 164 ? -4.854 -7.158 -0.717 1.00 93.19 164 ALA A N 1
ATOM 1287 C CA . ALA A 1 164 ? -4.763 -8.351 -1.547 1.00 93.19 164 ALA A CA 1
ATOM 1288 C C . ALA A 1 164 ? -3.801 -9.412 -0.989 1.00 93.19 164 ALA A C 1
ATOM 1290 O O . ALA A 1 164 ? -2.893 -9.078 -0.228 1.00 93.19 164 ALA A O 1
ATOM 1291 N N . PRO A 1 165 ? -3.942 -10.691 -1.374 1.00 88.75 165 PRO A N 1
ATOM 1292 C CA . PRO A 1 165 ? -2.915 -11.700 -1.139 1.00 88.75 165 PRO A CA 1
ATOM 1293 C C . PRO A 1 165 ? -1.597 -11.367 -1.851 1.00 88.75 165 PRO A C 1
ATOM 1295 O O . PRO A 1 165 ? -1.578 -10.763 -2.925 1.00 88.75 165 PRO A O 1
ATOM 1298 N N . ARG A 1 166 ? -0.476 -11.827 -1.288 1.00 86.56 166 ARG A N 1
ATOM 1299 C CA . ARG A 1 166 ? 0.838 -11.736 -1.942 1.00 86.56 166 ARG A CA 1
ATOM 1300 C C . ARG A 1 166 ? 0.989 -12.853 -2.973 1.00 86.56 166 ARG A C 1
ATOM 1302 O O . ARG A 1 166 ? 1.385 -13.961 -2.624 1.00 86.56 166 ARG A O 1
ATOM 1309 N N . THR A 1 167 ? 0.677 -12.562 -4.231 1.00 81.69 167 THR A N 1
ATOM 1310 C CA . THR A 1 167 ? 0.787 -13.511 -5.353 1.00 81.69 167 THR A CA 1
ATOM 1311 C C . THR A 1 167 ? 1.910 -13.143 -6.323 1.00 81.69 167 THR A C 1
ATOM 1313 O O . THR A 1 167 ? 2.424 -12.024 -6.314 1.00 81.69 167 THR A O 1
ATOM 1316 N N . SER A 1 168 ? 2.277 -14.096 -7.182 1.00 74.94 168 SER A N 1
ATOM 1317 C CA . SER A 1 168 ? 3.087 -13.864 -8.380 1.00 74.94 168 SER A CA 1
ATOM 1318 C C . SER A 1 168 ? 2.356 -14.477 -9.585 1.00 74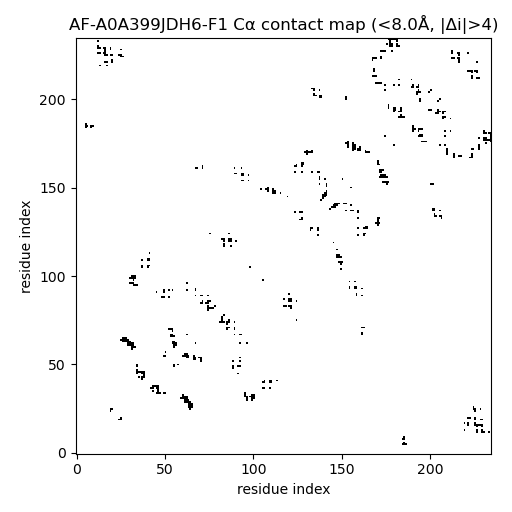.94 168 SER A C 1
ATOM 1320 O O . SER A 1 168 ? 2.153 -15.692 -9.582 1.00 74.94 168 SER A O 1
ATOM 1322 N N . PRO A 1 169 ? 1.914 -13.682 -10.579 1.00 82.00 169 PRO A N 1
ATOM 1323 C CA . PRO A 1 169 ? 1.989 -12.218 -10.635 1.00 82.00 169 PRO A CA 1
ATOM 1324 C C . PRO A 1 169 ? 1.219 -11.546 -9.486 1.00 82.00 169 PRO A C 1
ATOM 1326 O O . PRO A 1 169 ? 0.264 -12.106 -8.941 1.00 82.00 169 PRO A O 1
ATOM 1329 N N . ALA A 1 170 ? 1.653 -10.349 -9.091 1.00 84.50 170 ALA A N 1
ATOM 1330 C CA . ALA A 1 170 ? 0.986 -9.580 -8.049 1.00 84.50 170 ALA A CA 1
ATOM 1331 C C . ALA A 1 170 ? -0.260 -8.904 -8.623 1.00 84.50 170 ALA A C 1
ATOM 1333 O O . ALA A 1 170 ? -0.177 -8.139 -9.586 1.00 84.50 170 ALA A O 1
ATOM 1334 N N . ALA A 1 171 ? -1.404 -9.156 -7.993 1.00 87.12 171 ALA A N 1
ATOM 1335 C CA . ALA A 1 171 ? -2.667 -8.519 -8.350 1.00 87.12 171 ALA A CA 1
ATOM 1336 C C . ALA A 1 171 ? -2.654 -7.007 -8.075 1.00 87.12 171 ALA A C 1
ATOM 1338 O O . ALA A 1 171 ? -3.201 -6.215 -8.835 1.00 87.12 171 ALA A O 1
ATOM 1339 N N . HIS A 1 172 ? -1.988 -6.591 -6.996 1.00 94.31 172 HIS A N 1
ATOM 1340 C CA . HIS A 1 172 ? -1.923 -5.196 -6.575 1.00 94.31 172 HIS A CA 1
ATOM 1341 C C . HIS A 1 172 ? -0.485 -4.858 -6.195 1.00 94.31 172 HIS A C 1
ATOM 1343 O O . HIS A 1 172 ? 0.141 -5.574 -5.419 1.00 94.31 172 HIS A O 1
ATOM 1349 N N . LEU A 1 173 ? 0.038 -3.750 -6.721 1.00 95.38 173 LEU A N 1
ATOM 1350 C CA . LEU A 1 173 ? 1.323 -3.162 -6.328 1.00 95.38 173 LEU A CA 1
ATOM 1351 C C . LEU A 1 173 ? 1.143 -1.693 -5.953 1.00 95.38 173 LEU A C 1
ATOM 1353 O O . LEU A 1 173 ? 0.153 -1.048 -6.318 1.00 95.38 173 LEU A O 1
ATOM 1357 N N . ILE A 1 174 ? 2.118 -1.148 -5.227 1.00 95.75 174 ILE A N 1
ATOM 1358 C CA . ILE A 1 174 ? 2.166 0.282 -4.935 1.00 95.75 174 ILE A CA 1
ATOM 1359 C C . ILE A 1 174 ? 2.624 1.007 -6.200 1.00 95.75 174 ILE A C 1
ATOM 1361 O O . ILE A 1 174 ? 3.714 0.777 -6.703 1.00 95.75 174 ILE A O 1
ATOM 1365 N N . VAL A 1 175 ? 1.803 1.925 -6.699 1.00 94.88 175 VAL A N 1
ATOM 1366 C CA . VAL A 1 175 ? 2.149 2.754 -7.854 1.00 94.88 175 VAL A CA 1
ATOM 1367 C C . VAL A 1 175 ? 2.032 4.203 -7.417 1.00 94.88 175 VAL A C 1
ATOM 1369 O O . VAL A 1 175 ? 0.939 4.701 -7.163 1.00 94.88 175 VAL A O 1
ATOM 1372 N N . ASP A 1 176 ? 3.164 4.885 -7.278 1.00 92.12 176 ASP A N 1
ATOM 1373 C CA . ASP A 1 176 ? 3.201 6.313 -6.982 1.00 92.12 176 ASP A CA 1
ATOM 1374 C C . ASP A 1 176 ? 3.802 7.124 -8.138 1.00 92.12 176 ASP A C 1
ATOM 1376 O O . ASP A 1 176 ? 3.948 6.646 -9.261 1.00 92.12 176 ASP A O 1
ATOM 1380 N N . VAL A 1 177 ? 4.081 8.406 -7.904 1.00 90.44 177 VAL A N 1
ATOM 1381 C CA . VAL A 1 177 ? 4.646 9.275 -8.945 1.00 90.44 177 VAL A CA 1
ATOM 1382 C C . VAL A 1 177 ? 6.068 8.881 -9.349 1.00 90.44 177 VAL A C 1
ATOM 1384 O O . VAL A 1 177 ? 6.406 9.059 -10.516 1.00 90.44 177 VAL A O 1
ATOM 1387 N N . ARG A 1 178 ? 6.877 8.327 -8.437 1.00 92.75 178 ARG A N 1
ATOM 1388 C CA . ARG A 1 178 ? 8.250 7.895 -8.732 1.00 92.75 178 ARG A CA 1
ATOM 1389 C C . ARG A 1 178 ? 8.211 6.614 -9.551 1.00 92.75 178 ARG A C 1
ATOM 1391 O O . ARG A 1 178 ? 8.784 6.579 -10.632 1.00 92.75 178 ARG A O 1
ATOM 1398 N N . VAL A 1 179 ? 7.409 5.635 -9.117 1.00 94.62 179 VAL A N 1
ATOM 1399 C CA . VAL A 1 179 ? 7.185 4.386 -9.867 1.00 94.62 179 VAL A CA 1
ATOM 1400 C C . VAL A 1 179 ? 6.699 4.689 -11.286 1.00 94.62 179 VAL A C 1
ATOM 1402 O O . VAL A 1 179 ? 7.314 4.243 -12.251 1.00 94.62 179 VAL A O 1
ATOM 1405 N N . ARG A 1 180 ? 5.654 5.517 -11.443 1.00 92.88 180 ARG A N 1
ATOM 1406 C CA . ARG A 1 180 ? 5.150 5.889 -12.778 1.00 92.88 180 ARG A CA 1
ATOM 1407 C C . ARG A 1 180 ? 6.177 6.643 -13.612 1.00 92.88 180 ARG A C 1
ATOM 1409 O O . ARG A 1 180 ? 6.253 6.394 -14.806 1.00 92.88 180 ARG A O 1
ATOM 1416 N N . SER A 1 181 ? 6.946 7.556 -13.016 1.00 91.94 181 SER A N 1
ATOM 1417 C CA . SER A 1 181 ? 7.995 8.287 -13.741 1.00 91.94 181 SER A CA 1
ATOM 1418 C C . SER A 1 181 ? 9.066 7.338 -14.273 1.00 91.94 181 SER A C 1
ATOM 1420 O O . SER A 1 181 ? 9.432 7.438 -15.443 1.00 91.94 181 SER A O 1
ATOM 1422 N N . THR A 1 182 ? 9.495 6.371 -13.459 1.00 93.88 182 THR A N 1
ATOM 1423 C CA . THR A 1 182 ? 10.437 5.336 -13.892 1.00 93.88 182 THR A CA 1
ATOM 1424 C C . THR A 1 182 ? 9.853 4.498 -15.022 1.00 93.88 182 THR A C 1
ATOM 1426 O O . THR A 1 182 ? 10.481 4.385 -16.068 1.00 93.88 182 THR A O 1
ATOM 1429 N N . LEU A 1 183 ? 8.640 3.959 -14.867 1.00 93.31 183 LEU A N 1
ATOM 1430 C CA . LEU A 1 183 ? 8.019 3.101 -15.886 1.00 93.31 183 LEU A CA 1
ATOM 1431 C C . LEU A 1 183 ? 7.713 3.853 -17.194 1.00 93.31 183 LEU A C 1
ATOM 1433 O O . LEU A 1 183 ? 7.892 3.308 -18.283 1.00 93.31 183 LEU A O 1
ATOM 1437 N N . ALA A 1 184 ? 7.299 5.119 -17.111 1.00 90.94 184 ALA A N 1
ATOM 1438 C CA . ALA A 1 184 ? 7.081 5.965 -18.283 1.00 90.94 184 ALA A CA 1
ATOM 1439 C C . ALA A 1 184 ? 8.393 6.268 -19.033 1.00 90.94 184 ALA A C 1
ATOM 1441 O O . ALA A 1 184 ? 8.389 6.390 -20.256 1.00 90.94 184 ALA A O 1
ATOM 1442 N N . GLY A 1 185 ? 9.517 6.362 -18.313 1.00 90.06 185 GLY A N 1
ATOM 1443 C CA . GLY A 1 185 ? 10.842 6.619 -18.884 1.00 90.06 185 GLY A CA 1
ATOM 1444 C C . GLY A 1 185 ? 11.489 5.425 -19.597 1.00 90.06 185 GLY A C 1
ATOM 1445 O O . GLY A 1 185 ? 12.467 5.623 -20.313 1.00 90.06 185 GLY A O 1
ATOM 1446 N N . LEU A 1 186 ? 10.948 4.209 -19.446 1.00 89.50 186 LEU A N 1
ATOM 1447 C CA . LEU A 1 186 ? 11.482 3.005 -20.101 1.00 89.50 186 LEU A CA 1
ATOM 1448 C C . LEU A 1 186 ? 11.229 2.971 -21.614 1.00 89.50 186 LEU A C 1
ATOM 1450 O O . LEU A 1 186 ? 11.893 2.220 -22.318 1.00 89.50 186 LEU A O 1
ATOM 1454 N N . GLY A 1 187 ? 10.297 3.782 -22.127 1.00 80.38 187 GLY A N 1
ATOM 1455 C CA . GLY A 1 187 ? 10.005 3.840 -23.563 1.00 80.38 187 GLY A CA 1
ATOM 1456 C C . GLY A 1 187 ? 9.366 2.567 -24.133 1.00 80.38 187 GLY A C 1
ATOM 1457 O O . GLY A 1 187 ? 9.405 2.365 -25.344 1.00 80.38 187 GLY A O 1
ATOM 1458 N N . GLU A 1 188 ? 8.780 1.721 -23.283 1.00 79.81 188 GLU A N 1
ATOM 1459 C CA . GLU A 1 188 ? 8.068 0.511 -23.694 1.00 79.81 188 GLU A CA 1
ATOM 1460 C C . GLU A 1 188 ? 6.738 0.869 -24.388 1.00 79.81 188 GLU A C 1
ATOM 1462 O O . GLU A 1 188 ? 6.143 1.911 -24.088 1.00 79.81 188 GLU A O 1
ATOM 1467 N N . PRO A 1 189 ? 6.198 0.005 -25.270 1.00 74.19 189 PRO A N 1
ATOM 1468 C CA . PRO A 1 189 ? 4.897 0.241 -25.910 1.00 74.19 189 PRO A CA 1
ATOM 1469 C C . PRO A 1 189 ? 3.764 0.514 -24.900 1.00 74.19 189 PRO A C 1
ATOM 1471 O O . PRO A 1 189 ? 2.899 1.372 -25.111 1.00 74.19 189 PRO A O 1
ATOM 1474 N N . GLU A 1 190 ? 3.813 -0.181 -23.761 1.00 72.50 190 GLU A N 1
ATOM 1475 C CA . GLU A 1 190 ? 2.853 -0.107 -22.652 1.00 72.50 190 GLU A CA 1
ATOM 1476 C C . GLU A 1 190 ? 2.945 1.223 -21.874 1.00 72.50 190 GLU A C 1
ATOM 1478 O O . GLU A 1 190 ? 1.957 1.671 -21.283 1.00 72.50 190 GLU A O 1
ATOM 1483 N N . SER A 1 191 ? 4.093 1.913 -21.932 1.00 77.50 191 SER A N 1
ATOM 1484 C CA . SER A 1 191 ? 4.340 3.185 -21.235 1.00 77.50 191 SER A CA 1
ATOM 1485 C C . SER A 1 191 ? 3.453 4.329 -21.738 1.00 77.50 191 SER A C 1
ATOM 1487 O O . SER A 1 191 ? 3.270 5.313 -21.023 1.00 77.50 191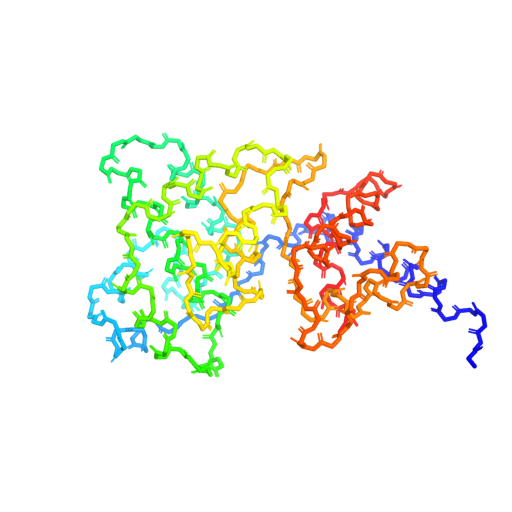 SER A O 1
ATOM 1489 N N . SER A 1 192 ? 2.850 4.203 -22.926 1.00 76.81 192 SER A N 1
ATOM 1490 C CA . SER A 1 192 ? 1.929 5.201 -23.497 1.00 76.81 192 SER A CA 1
ATOM 1491 C C . SER A 1 192 ? 0.698 5.482 -22.620 1.00 76.81 192 SER A C 1
ATOM 1493 O O . SER A 1 192 ? 0.189 6.605 -22.616 1.00 76.81 192 SER A O 1
ATOM 1495 N N . ASN A 1 193 ? 0.263 4.502 -21.820 1.00 82.56 193 ASN A N 1
ATOM 1496 C CA . ASN A 1 193 ? -0.847 4.636 -20.867 1.00 82.56 193 ASN A CA 1
ATOM 1497 C C . ASN A 1 193 ? -0.385 5.002 -19.439 1.00 82.56 193 ASN A C 1
ATOM 1499 O O . ASN A 1 193 ? -1.209 5.242 -18.544 1.00 82.56 193 ASN A O 1
ATOM 1503 N N . ILE A 1 194 ? 0.932 5.067 -19.212 1.00 85.00 194 ILE A N 1
ATOM 1504 C CA . ILE A 1 194 ? 1.537 5.429 -17.931 1.00 85.00 194 ILE A CA 1
ATOM 1505 C C . ILE A 1 194 ? 1.852 6.924 -17.943 1.00 85.00 194 ILE A C 1
ATOM 1507 O O . ILE A 1 194 ? 2.885 7.382 -18.423 1.00 85.00 194 ILE A O 1
ATOM 1511 N N . HIS A 1 195 ? 0.955 7.723 -17.375 1.00 75.19 195 HIS A N 1
ATOM 1512 C CA . HIS A 1 195 ? 1.208 9.151 -17.219 1.00 75.19 195 HIS A CA 1
ATOM 1513 C C . HIS A 1 195 ? 2.204 9.402 -16.080 1.00 75.19 195 HIS A C 1
ATOM 1515 O O . HIS A 1 195 ? 2.029 8.861 -14.990 1.00 75.19 195 HIS A O 1
ATOM 1521 N N . SER A 1 196 ? 3.186 10.286 -16.273 1.00 67.25 196 SER A N 1
ATOM 1522 C CA . SER A 1 196 ? 4.117 10.724 -15.216 1.00 67.25 196 SER A CA 1
ATOM 1523 C C . SER A 1 196 ? 3.561 11.881 -14.364 1.00 67.25 196 SER A C 1
ATOM 1525 O O . SER A 1 196 ? 3.870 12.003 -13.179 1.00 67.25 196 SER A O 1
ATOM 1527 N N . ALA A 1 197 ? 2.659 12.702 -14.916 1.00 62.53 197 ALA A N 1
ATOM 1528 C CA . ALA A 1 197 ? 2.090 13.870 -14.236 1.00 62.53 197 ALA A CA 1
ATOM 1529 C C . ALA A 1 197 ? 1.060 13.517 -13.136 1.00 62.53 197 ALA A C 1
ATOM 1531 O O . ALA A 1 197 ? 0.417 12.462 -13.150 1.00 62.53 197 ALA A O 1
ATOM 1532 N N . ALA A 1 198 ? 0.864 14.430 -12.176 1.00 59.12 198 ALA A N 1
ATOM 1533 C CA . ALA A 1 198 ? 0.022 14.229 -10.986 1.00 59.12 198 ALA A CA 1
ATOM 1534 C C . ALA A 1 198 ? -1.498 14.123 -11.261 1.00 59.12 198 ALA A C 1
ATOM 1536 O O . ALA A 1 198 ? -2.225 13.608 -10.415 1.00 59.12 198 ALA A O 1
ATOM 1537 N N . GLY A 1 199 ? -1.984 14.586 -12.420 1.00 60.56 199 GLY A N 1
ATOM 1538 C CA . GLY A 1 199 ? -3.417 14.614 -12.760 1.00 60.56 199 GLY A CA 1
ATOM 1539 C C . GLY A 1 199 ? -3.936 13.408 -13.555 1.00 60.56 199 GLY A C 1
ATOM 1540 O O . GLY A 1 199 ? -5.130 13.123 -13.512 1.00 60.56 199 GLY A O 1
ATOM 1541 N N . GLY A 1 200 ? -3.053 12.672 -14.240 1.00 71.06 200 GLY A N 1
ATOM 1542 C CA . GLY A 1 200 ? -3.427 11.594 -15.168 1.00 71.06 200 GLY A CA 1
ATOM 1543 C C . GLY A 1 200 ? -3.624 10.216 -14.530 1.00 71.06 200 GLY A C 1
ATOM 1544 O O . GLY A 1 200 ? -3.820 9.243 -15.236 1.00 71.06 200 GLY A O 1
ATOM 1545 N N . PHE A 1 201 ? -3.540 10.084 -13.205 1.00 87.69 201 PHE A N 1
ATOM 1546 C CA . PHE A 1 201 ? -3.413 8.765 -12.579 1.00 87.69 201 PHE A CA 1
ATOM 1547 C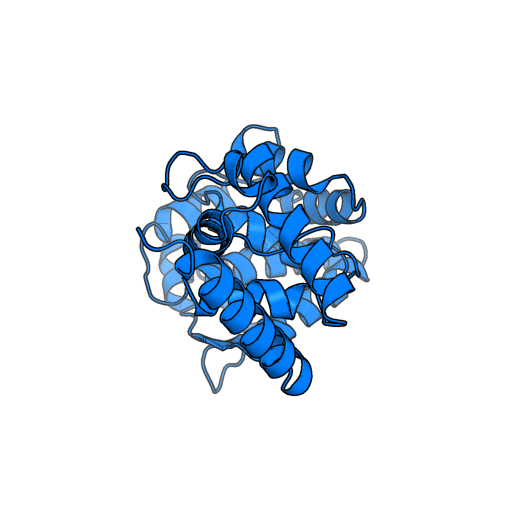 C . PHE A 1 201 ? -4.764 8.093 -12.268 1.00 87.69 201 PHE A C 1
ATOM 1549 O O . PHE A 1 201 ? -5.193 8.064 -11.113 1.00 87.69 201 PHE A O 1
ATOM 1556 N N . GLY A 1 202 ? -5.447 7.599 -13.303 1.00 90.38 202 GLY A N 1
ATOM 1557 C CA . GLY A 1 202 ? -6.696 6.823 -13.206 1.00 90.38 202 GLY A CA 1
ATOM 1558 C C . GLY A 1 202 ? -6.488 5.302 -13.155 1.00 90.38 202 GLY A C 1
ATOM 1559 O O . GLY A 1 202 ? -5.352 4.833 -13.170 1.00 90.38 202 GLY A O 1
ATOM 1560 N N . ALA A 1 203 ? -7.590 4.544 -13.143 1.00 91.69 203 ALA A N 1
ATOM 1561 C CA . ALA A 1 203 ? -7.579 3.076 -13.093 1.00 91.69 203 ALA A CA 1
ATOM 1562 C C . ALA A 1 203 ? -6.779 2.441 -14.243 1.00 91.69 203 ALA A C 1
ATOM 1564 O O . ALA A 1 203 ? -5.914 1.612 -13.994 1.00 91.69 203 ALA A O 1
ATOM 1565 N N . ARG A 1 204 ? -6.944 2.934 -15.479 1.00 90.31 204 ARG A N 1
ATOM 1566 C CA . ARG A 1 204 ? -6.149 2.462 -16.629 1.00 90.31 204 ARG A CA 1
ATOM 1567 C C . ARG A 1 204 ? -4.649 2.677 -16.447 1.00 90.31 204 ARG A C 1
ATOM 1569 O O . ARG A 1 204 ? -3.854 1.816 -16.786 1.00 90.31 204 ARG A O 1
ATOM 1576 N N . THR A 1 205 ? -4.246 3.822 -15.896 1.00 92.56 205 THR A N 1
ATOM 1577 C CA . THR A 1 205 ? -2.832 4.091 -15.590 1.00 92.56 205 THR A CA 1
ATOM 1578 C C . THR A 1 205 ? -2.323 3.183 -14.478 1.00 92.56 205 THR A C 1
ATOM 1580 O O . THR A 1 205 ? -1.153 2.809 -14.497 1.00 92.56 205 THR A O 1
ATOM 1583 N N . TYR A 1 206 ? -3.180 2.826 -13.517 1.00 94.12 206 TYR A N 1
ATOM 1584 C CA . TYR A 1 206 ? -2.843 1.846 -12.494 1.00 94.12 206 TYR A CA 1
ATOM 1585 C C . TYR A 1 206 ? -2.577 0.473 -13.118 1.00 94.12 206 TYR A C 1
ATOM 1587 O O . TYR A 1 206 ? -1.454 -0.010 -12.998 1.00 94.12 206 TYR A O 1
ATOM 1595 N N . GLY A 1 207 ? -3.530 -0.085 -13.871 1.00 92.44 207 GLY A N 1
ATOM 1596 C CA . GLY A 1 207 ? -3.367 -1.379 -14.547 1.00 92.44 207 GLY A CA 1
ATOM 1597 C C . GLY A 1 207 ? -2.191 -1.405 -15.525 1.00 92.44 207 GLY A C 1
ATOM 1598 O O . GLY A 1 207 ? -1.345 -2.297 -15.453 1.00 92.44 207 GLY A O 1
ATOM 1599 N N . ALA A 1 208 ? -2.032 -0.353 -16.336 1.00 92.00 208 ALA A N 1
ATOM 1600 C CA . ALA A 1 208 ? -0.887 -0.202 -17.237 1.00 92.00 208 ALA A CA 1
ATOM 1601 C C . ALA A 1 208 ? 0.464 -0.145 -16.505 1.00 92.00 208 ALA A C 1
ATOM 1603 O O . ALA A 1 208 ? 1.480 -0.485 -17.095 1.00 92.00 208 ALA A O 1
ATOM 1604 N N . SER A 1 209 ? 0.497 0.267 -15.231 1.00 94.06 209 SER A N 1
ATOM 1605 C CA . SER A 1 209 ? 1.723 0.233 -14.422 1.00 94.06 209 SER A CA 1
ATOM 1606 C C . SER A 1 209 ? 1.999 -1.158 -13.839 1.00 94.06 209 SER A C 1
ATOM 1608 O O . SER A 1 209 ? 3.161 -1.510 -13.648 1.00 94.06 209 SER A O 1
ATOM 1610 N N . LEU A 1 210 ? 0.962 -1.956 -13.555 1.00 94.19 210 LEU A N 1
ATOM 1611 C CA . LEU A 1 210 ? 1.109 -3.317 -13.021 1.00 94.19 210 LEU A CA 1
ATOM 1612 C C . LEU A 1 210 ? 1.686 -4.282 -14.061 1.00 94.19 210 LEU A C 1
ATOM 1614 O O . LEU A 1 210 ? 2.545 -5.095 -13.722 1.00 94.19 210 LEU A O 1
ATOM 1618 N N . ALA A 1 211 ? 1.247 -4.168 -15.317 1.00 92.38 211 ALA A N 1
ATOM 1619 C CA . ALA A 1 211 ? 1.659 -5.048 -16.411 1.00 92.38 211 ALA A CA 1
ATOM 1620 C C . ALA A 1 211 ? 3.192 -5.163 -16.582 1.00 92.38 211 ALA A C 1
ATOM 1622 O O . ALA A 1 211 ? 3.707 -6.277 -16.445 1.00 92.38 211 ALA A O 1
ATOM 1623 N N . PRO A 1 212 ? 3.957 -4.068 -16.785 1.00 93.62 212 PRO A N 1
ATOM 1624 C CA . PRO A 1 212 ? 5.406 -4.163 -16.934 1.00 93.62 212 PRO A CA 1
ATOM 1625 C C . PRO A 1 212 ? 6.084 -4.650 -15.651 1.00 93.62 212 PRO A C 1
ATOM 1627 O O . PRO A 1 212 ? 7.013 -5.444 -15.728 1.00 93.62 212 PRO A O 1
ATOM 1630 N N . MET A 1 213 ? 5.610 -4.253 -14.462 1.00 95.25 213 MET A N 1
ATOM 1631 C CA . MET A 1 213 ? 6.211 -4.722 -13.207 1.00 95.25 213 MET A CA 1
ATOM 1632 C C . MET A 1 213 ? 6.071 -6.237 -13.024 1.00 95.25 213 MET A C 1
ATOM 1634 O O . MET A 1 213 ? 7.037 -6.895 -12.644 1.00 95.25 213 MET A O 1
ATOM 1638 N N . ASN A 1 214 ? 4.898 -6.799 -13.327 1.00 95.31 214 ASN A N 1
ATOM 1639 C CA . ASN A 1 214 ? 4.669 -8.244 -13.268 1.00 95.31 214 ASN A CA 1
ATOM 1640 C C . ASN A 1 214 ? 5.444 -8.996 -14.353 1.00 95.31 214 ASN A C 1
ATOM 1642 O O . ASN A 1 214 ? 6.035 -10.036 -14.068 1.00 95.31 214 ASN A O 1
ATOM 1646 N N . ARG A 1 215 ? 5.496 -8.458 -15.576 1.00 95.12 215 ARG A N 1
ATOM 1647 C CA . ARG A 1 215 ? 6.313 -9.021 -16.656 1.00 95.12 215 ARG A CA 1
ATOM 1648 C C . ARG A 1 215 ? 7.789 -9.079 -16.263 1.00 95.12 215 ARG A C 1
ATOM 1650 O O . ARG A 1 215 ? 8.394 -10.141 -16.340 1.00 95.12 215 ARG A O 1
ATOM 1657 N N . PHE A 1 216 ? 8.346 -7.975 -15.771 1.00 95.50 216 PHE A N 1
ATOM 1658 C CA . PHE A 1 216 ? 9.736 -7.916 -15.320 1.00 95.50 216 PHE A CA 1
ATOM 1659 C C . PHE A 1 216 ? 10.018 -8.836 -14.133 1.00 95.50 216 PHE A C 1
ATOM 1661 O O . PHE A 1 216 ? 11.085 -9.437 -14.072 1.00 95.50 216 PHE A O 1
ATOM 1668 N N . ALA A 1 217 ? 9.067 -8.988 -13.209 1.00 95.50 217 ALA A N 1
ATOM 1669 C CA . ALA A 1 217 ? 9.202 -9.925 -12.098 1.00 95.50 217 ALA A CA 1
ATOM 1670 C C . ALA A 1 217 ? 9.408 -11.366 -12.597 1.00 95.50 217 ALA A C 1
ATOM 1672 O O . ALA A 1 217 ? 10.300 -12.062 -12.117 1.00 95.50 217 ALA A O 1
ATOM 1673 N N . ILE A 1 218 ? 8.641 -11.772 -13.615 1.00 95.56 218 ILE A N 1
ATOM 1674 C CA . ILE A 1 218 ? 8.773 -13.077 -14.274 1.00 95.56 218 ILE A CA 1
ATOM 1675 C C . ILE A 1 218 ? 10.095 -13.165 -15.048 1.00 95.56 218 ILE A C 1
ATOM 1677 O O . ILE A 1 218 ? 10.859 -14.105 -14.853 1.00 95.56 218 ILE A O 1
ATOM 1681 N N . GLU A 1 219 ? 10.386 -12.186 -15.910 1.00 95.88 219 GLU A N 1
ATOM 1682 C CA . GLU A 1 219 ? 11.591 -12.181 -16.755 1.00 95.88 219 GLU A CA 1
ATOM 1683 C C . GLU A 1 219 ? 12.895 -12.191 -15.940 1.00 95.88 219 GLU A C 1
ATOM 1685 O O . GLU A 1 219 ? 13.912 -12.721 -16.395 1.00 95.88 219 GLU A O 1
ATOM 1690 N N . TRP A 1 220 ? 12.900 -11.569 -14.758 1.00 96.06 220 TRP A N 1
ATOM 1691 C CA . TRP A 1 220 ? 14.095 -11.428 -13.922 1.00 96.06 220 TRP A CA 1
ATOM 1692 C C . TRP A 1 220 ? 14.154 -12.419 -12.762 1.00 96.06 220 TRP A C 1
ATOM 1694 O O . TRP A 1 220 ? 15.137 -12.374 -12.020 1.00 96.06 220 TRP A O 1
ATOM 1704 N N . ASP A 1 221 ? 13.146 -13.286 -12.630 1.00 95.06 221 ASP A N 1
ATOM 1705 C CA . ASP A 1 221 ? 12.994 -14.258 -11.542 1.00 95.06 221 ASP A CA 1
ATOM 1706 C C . ASP A 1 221 ? 13.097 -13.60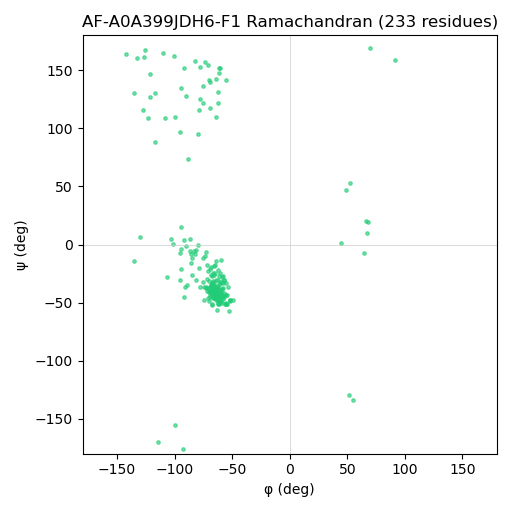1 -10.151 1.00 95.06 221 ASP A C 1
ATOM 1708 O O . ASP A 1 221 ? 13.915 -13.949 -9.297 1.00 95.06 221 ASP A O 1
ATOM 1712 N N . VAL A 1 222 ? 12.288 -12.557 -9.941 1.00 94.12 222 VAL A N 1
ATOM 1713 C CA . VAL A 1 222 ? 12.211 -11.810 -8.676 1.00 94.12 222 VAL A CA 1
ATOM 1714 C C . VAL A 1 222 ? 10.762 -11.611 -8.247 1.00 94.12 222 VAL A C 1
ATOM 1716 O O . VAL A 1 222 ? 9.835 -11.667 -9.050 1.00 94.12 222 VAL A O 1
ATOM 1719 N N . ALA A 1 223 ? 10.545 -11.315 -6.965 1.00 92.19 223 ALA A N 1
ATOM 1720 C CA . ALA A 1 223 ? 9.218 -10.935 -6.495 1.00 92.19 223 ALA A CA 1
ATOM 1721 C C . ALA A 1 223 ? 8.759 -9.606 -7.142 1.00 92.19 223 ALA A C 1
ATOM 1723 O O . ALA A 1 223 ? 9.566 -8.675 -7.238 1.00 92.19 223 ALA A O 1
ATOM 1724 N N . PRO A 1 224 ? 7.465 -9.443 -7.484 1.00 93.56 224 PRO A N 1
ATOM 1725 C CA . PRO A 1 224 ? 6.938 -8.181 -8.020 1.00 93.56 224 PRO A CA 1
ATOM 1726 C C . PRO A 1 224 ? 7.204 -6.958 -7.123 1.00 93.56 224 PRO A C 1
ATOM 1728 O O . PRO A 1 224 ? 7.482 -5.863 -7.612 1.00 93.56 224 PRO A O 1
ATOM 1731 N N . ASP A 1 225 ? 7.224 -7.160 -5.801 1.00 92.94 225 ASP A N 1
ATOM 1732 C CA . ASP A 1 225 ? 7.594 -6.142 -4.806 1.00 92.94 225 ASP A CA 1
ATOM 1733 C C . ASP A 1 225 ? 9.012 -5.584 -4.996 1.00 92.94 225 ASP A C 1
ATOM 1735 O O . ASP A 1 225 ? 9.275 -4.422 -4.686 1.00 92.94 225 ASP A O 1
ATOM 1739 N N . ALA A 1 226 ? 9.942 -6.411 -5.481 1.00 94.12 226 ALA A N 1
ATOM 1740 C CA . ALA A 1 226 ? 11.320 -5.999 -5.718 1.00 94.12 226 ALA A CA 1
ATOM 1741 C C . ALA A 1 226 ? 11.417 -5.082 -6.945 1.00 94.12 226 ALA A C 1
ATOM 1743 O O . ALA A 1 226 ? 12.162 -4.101 -6.918 1.00 94.12 226 ALA A O 1
ATOM 1744 N N . VAL A 1 227 ? 10.618 -5.353 -7.984 1.00 95.94 227 VAL A N 1
ATOM 1745 C CA . VAL A 1 227 ? 10.514 -4.488 -9.168 1.00 95.94 227 VAL A CA 1
ATOM 1746 C C . VAL A 1 227 ? 9.887 -3.144 -8.799 1.00 95.94 227 VAL A C 1
ATOM 1748 O O . VAL A 1 227 ? 10.430 -2.100 -9.160 1.00 95.94 227 VAL A O 1
ATOM 1751 N N . GLU A 1 228 ? 8.795 -3.151 -8.027 1.00 95.94 228 GLU A N 1
ATOM 1752 C CA . GLU A 1 228 ? 8.169 -1.922 -7.520 1.00 95.94 228 GLU A CA 1
ATOM 1753 C C . GLU A 1 228 ? 9.154 -1.089 -6.690 1.00 95.94 228 GLU A C 1
ATOM 1755 O O . GLU A 1 228 ? 9.310 0.111 -6.930 1.00 95.94 228 GLU A O 1
ATOM 1760 N N . TYR A 1 229 ? 9.877 -1.722 -5.762 1.00 95.06 229 TYR A N 1
ATOM 1761 C CA . TYR A 1 229 ? 10.885 -1.051 -4.943 1.00 95.06 229 TYR A CA 1
ATOM 1762 C C . TYR A 1 229 ? 12.013 -0.438 -5.785 1.00 95.06 229 TYR A C 1
ATOM 1764 O O . TYR A 1 229 ? 12.424 0.704 -5.544 1.00 95.06 229 TYR A O 1
ATOM 1772 N N . ALA A 1 230 ? 12.508 -1.172 -6.783 1.00 96.06 230 ALA A N 1
ATOM 1773 C CA . ALA A 1 230 ? 13.535 -0.684 -7.694 1.00 96.06 230 ALA A CA 1
ATOM 1774 C C . ALA A 1 230 ? 13.028 0.517 -8.510 1.00 96.06 230 ALA A C 1
ATOM 1776 O O . ALA A 1 230 ? 13.710 1.543 -8.587 1.00 96.06 230 ALA A O 1
ATOM 1777 N N . ALA A 1 231 ? 11.795 0.444 -9.023 1.00 95.75 231 ALA A N 1
ATOM 1778 C CA . ALA A 1 231 ? 11.166 1.535 -9.761 1.00 95.75 231 ALA A CA 1
ATOM 1779 C C . ALA A 1 231 ? 10.969 2.785 -8.892 1.00 95.75 231 ALA A C 1
ATOM 1781 O O . ALA A 1 231 ? 11.253 3.899 -9.338 1.00 95.75 231 ALA A O 1
ATOM 1782 N N . PHE A 1 232 ? 10.542 2.608 -7.638 1.00 94.62 232 PHE A N 1
ATOM 1783 C CA . PHE A 1 232 ? 10.442 3.691 -6.661 1.00 94.62 232 PHE A CA 1
ATOM 1784 C C . PHE A 1 232 ? 11.807 4.313 -6.347 1.00 94.62 232 PHE A C 1
ATOM 1786 O O . PHE A 1 232 ? 11.890 5.516 -6.115 1.00 94.62 232 PHE A O 1
ATOM 1793 N N . THR A 1 233 ? 12.870 3.510 -6.290 1.00 93.69 233 THR A N 1
ATOM 1794 C CA . THR A 1 233 ? 14.214 3.979 -5.926 1.00 93.69 233 THR A CA 1
ATOM 1795 C C . THR A 1 233 ? 14.837 4.837 -7.026 1.00 93.69 233 THR A C 1
ATOM 1797 O O . THR A 1 233 ? 15.471 5.841 -6.698 1.00 93.69 233 THR A O 1
ATOM 1800 N N . LEU A 1 234 ? 14.611 4.48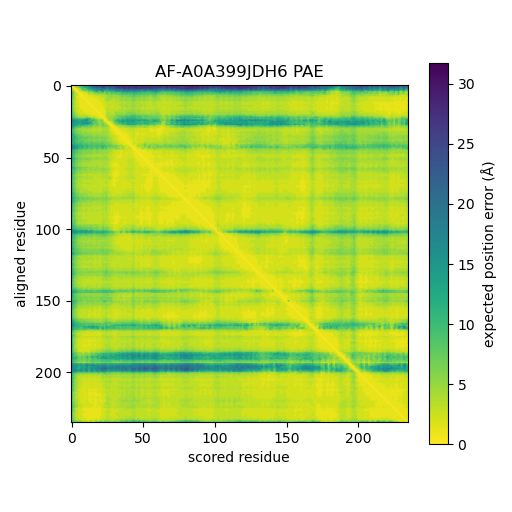2 -8.295 1.00 93.56 234 LEU A N 1
ATOM 1801 C CA . LEU A 1 234 ? 15.145 5.199 -9.459 1.00 93.56 234 LEU A CA 1
ATOM 1802 C C . LEU A 1 234 ? 14.455 6.533 -9.772 1.00 93.56 234 LEU A C 1
ATOM 1804 O O . LEU A 1 234 ? 15.128 7.449 -10.242 1.00 93.56 234 LEU A O 1
ATOM 1808 N N . GLY A 1 235 ? 13.135 6.620 -9.576 1.00 86.19 235 GLY A N 1
ATOM 1809 C CA . GLY A 1 235 ? 12.332 7.798 -9.951 1.00 86.19 235 GLY A CA 1
ATOM 1810 C C . GLY A 1 235 ? 12.497 8.979 -9.012 1.00 86.19 235 GLY A C 1
ATOM 1811 O O . GLY A 1 235 ? 12.069 10.090 -9.371 1.00 86.19 235 GLY A O 1
#

Solvent-accessible surface area (backbone atoms only — not comparable to full-atom values): 12083 Å² total; per-residue (Å²): 133,70,90,57,57,31,60,53,50,50,51,54,37,48,55,40,14,51,51,25,45,78,66,48,47,54,37,66,52,63,30,50,46,60,41,70,63,45,18,77,48,62,36,61,69,49,17,51,49,42,67,69,30,88,27,43,39,80,89,77,39,23,31,28,49,46,34,44,43,53,43,28,51,51,22,71,77,40,60,72,70,60,16,45,51,35,25,45,45,44,51,54,44,42,52,41,43,77,47,34,84,71,63,78,61,47,54,57,32,40,45,31,56,72,72,46,66,84,56,52,43,47,56,48,33,63,51,35,64,44,57,83,36,44,38,62,52,50,35,23,37,70,75,44,95,61,48,45,56,80,53,52,56,59,46,50,25,45,45,47,31,49,41,24,72,96,50,89,70,48,46,50,60,65,53,42,62,30,27,28,37,35,54,34,57,44,71,46,87,60,24,80,53,26,51,54,58,92,84,58,66,46,33,66,23,50,46,43,52,48,52,58,35,34,50,49,14,63,78,65,74,38,53,40,57,15,36,42,42,21,27,45,71,75,70

pLDDT: mean 90.74, std 8.07, range [51.59, 97.44]

Radius of gyration: 17.41 Å; Cα contacts (8 Å, |Δi|>4): 364; chains: 1; bounding box: 40×32×49 Å

Mean predicted aligned error: 4.46 Å

InterPro domains:
  IPR048868 Putative 8-oxoguanine DNA glycosylase OGG-like protein [PF21790] (28-232)

=== Feature glossary ===
The record interleaves many kinds of information about one protein. Here is each kind framed as the question it answers.

Q: What are the backbone torsion angles?
A: φ (phi) and ψ (psi) are the two rotatable backbone dihedrals per residue: φ is the C(i-1)–N–Cα–C torsion, ψ is the N–Cα–C–N(i+1) torsion, both in degrees on (−180°, 180°]. α-helical residues cluster near (−60°, −45°); β-strand residues near (−120°, +130°). A Ramachandran plot is simply a scatter of (φ, ψ) for every residue.

Q: What is the amino-acid chain?
A: This is the polypeptide sequence — one letter per residue, N-terminus first. Length ranges from a few dozen residues for small domains to over a thousand for large multi-domain proteins.

Q: How mobile is each atom in the crystal?
A: For experimental (PDB) structures, the B-factor (temperature factor) quantifies the positional spread of each atom in the crystal — a combination of thermal vibration and static disorder — in units of Å². High B-factors mark flexible loops or poorly resolved regions; low B-factors mark the rigid, well-ordered core.

Q: Are the domains correctly placed relative to each other?
A: Predicted Aligned Error (PAE) is an AlphaFold confidence matrix: entry (i, j) is the expected error in the position of residue j, in ångströms, when the prediction is superimposed on the true structure at residue i. Low PAE within a block of residues means that block is internally rigid and well-predicted; high PAE between two blocks means their relative placement is uncertain even if each block individually is confident.

Q: How confident is the AlphaFold model at each residue?
A: pLDDT is the predicted lDDT-Cα score: AlphaFold's confidence that the local environment of each residue (all inter-atomic distances within 15 Å) is correctly placed. It is a per-residue number between 0 and 100, with higher meaning more reliable.

Q: What family and function is it annotated with?
A: Functional annotations link the protein to curated databases. InterPro entries identify conserved domains and families by matching the sequence against member-database signatures (Pfam, PROSITE, CDD, …). Gene Ontology (GO) terms describe molecular function, biological process, and cellular component in a controlled vocabulary. CATH places the structure in a hierarchical fold classification (Class/Architecture/Topology/Homologous-superfamily). The organism is the source species.

Q: How big and how compact is the whole molecule?
A: Three whole-structure scalars: the radius of gyration (RMS distance of Cα from centroid, in Å), the count of Cα–Cα contacts (pairs closer than 8 Å and separated by more than four residues in sequence — i.e. tertiary, not local, contacts), and the bounding-box dimensions. Together they distinguish compact globular folds from extended fibres or disordered chains.

Q: What known structures does this most resemble?
A: The Foldseek neighbor list gives the closest experimentally determined structures in the PDB, ranked by structural alignment. TM-score near 1 means near-identical fold; near 0.3 means only rough topology match. This is how one finds what a novel AlphaFold prediction most resembles in the solved-structure universe.

Q: Which residues are buried vs exposed?
A: SASA measures how much of the protein is reachable by solvent. It is computed by rolling a water-sized probe over the atomic surface and summing the exposed area (Å²). Per-residue SASA distinguishes core (buried, low SASA) from surface (exposed, high SASA) residues; total SASA is a whole-molecule size measure.

Q: Which residues are in helices, strands, or loops?
A: Eight-state secondary structure (DSSP): H is the canonical α-helix, G the tighter 3₁₀-helix, I the wider π-helix; E/B are β-structure, T and S are turns and bends, and '-' is everything else. DSSP derives these from the pattern of main-chain N–H···O=C hydrogen bonds, not from the sequence.

Q: Where is each backbone atom in 3D?
A: Structure coordinates are given as an mmCIF _atom_site loop: one row per atom with element, residue name, chain id, sequence number, and x/y/z position in Å. Only the four main-chain atoms per residue are included here; side chains are omitted to keep the record compact.

Q: What if only a Cα trace is available?
A: Three-state secondary structure (P-SEA) collapses the eight DSSP classes into helix (a), strand (b), and coil (c). P-SEA assigns these from Cα geometry alone — distances and angles — without requiring backbone oxygens, so it works on any Cα trace.

Q: What do the rendered images show?
A: The six renders are orthographic views along the three Cartesian axes in both directions. Representation (cartoon, sticks, or surface) and color scheme (sequence-rainbow or by-chain) vary across proteins so the training set covers all the common visualization conventions.

Q: What does the local fold look like, residue by residue?
A: Foldseek's 3Di representation compresses backbone geometry into a per-residue letter drawn from a learned twenty-state alphabet. It captures the tertiary interaction pattern around each residue — which residues are packed against it in space, regardless of where they are in sequence.

Q: What do the diagnostic plots show?
A: The contact map is a binary N×N matrix image: pixel (i, j) is dark where Cα_i and Cα_j are within 8 Å and |i−j|>4. Because the |i−j|>4 filter removes local helical contacts, off-diagonal stripes parallel to the main diagonal indicate parallel β-sheets; stripes perpendicular to it indicate antiparallel β-sheets. The Ramachandran plot scatters every residue's (φ, ψ) pair against the sterically allowed regions. The PAE heatmap renders the predicted-aligned-error matrix.